Protein AF-A0A517QQX7-F1 (afdb_monomer)

Structure (mmCIF, N/CA/C/O backbone):
data_AF-A0A517QQX7-F1
#
_entry.id   AF-A0A517QQX7-F1
#
loop_
_atom_site.group_PDB
_atom_site.id
_atom_site.type_symbol
_atom_site.label_atom_id
_atom_site.label_alt_id
_atom_site.label_comp_id
_atom_site.label_asym_id
_atom_site.label_entity_id
_atom_site.label_seq_id
_atom_site.pdbx_PDB_ins_code
_atom_site.Cartn_x
_atom_site.Cartn_y
_atom_site.Cartn_z
_atom_site.occupancy
_atom_site.B_iso_or_equiv
_atom_site.auth_seq_id
_atom_site.auth_comp_id
_atom_site.auth_asym_id
_atom_site.auth_atom_id
_atom_site.pdbx_PDB_model_num
ATOM 1 N N . MET A 1 1 ? -0.705 -22.975 -5.234 1.00 50.59 1 MET A N 1
ATOM 2 C CA . MET A 1 1 ? -0.486 -21.790 -6.087 1.00 50.59 1 MET A CA 1
ATOM 3 C C . MET A 1 1 ? -0.130 -20.651 -5.163 1.00 50.59 1 MET A C 1
ATOM 5 O O . MET A 1 1 ? -0.816 -20.496 -4.163 1.00 50.59 1 MET A O 1
ATOM 9 N N . THR A 1 2 ? 0.962 -19.944 -5.431 1.00 66.44 2 THR A N 1
ATOM 10 C CA . THR A 1 2 ? 1.305 -18.720 -4.698 1.00 66.44 2 THR A CA 1
ATOM 11 C C . THR A 1 2 ? 0.240 -17.671 -5.004 1.00 66.44 2 THR A C 1
ATOM 13 O O . THR A 1 2 ? -0.126 -17.525 -6.169 1.00 66.44 2 THR A O 1
ATOM 16 N N . ASP A 1 3 ? -0.284 -16.998 -3.980 1.00 81.81 3 ASP A N 1
ATOM 17 C CA . ASP A 1 3 ? -1.261 -15.920 -4.149 1.00 81.81 3 ASP A CA 1
ATOM 18 C C . ASP A 1 3 ? -0.672 -14.811 -5.050 1.00 81.81 3 ASP A C 1
ATOM 20 O O . ASP A 1 3 ? 0.401 -14.287 -4.724 1.00 81.81 3 ASP A O 1
ATOM 24 N N . PRO A 1 4 ? -1.330 -14.453 -6.169 1.00 84.25 4 PRO A N 1
ATOM 25 C CA . PRO A 1 4 ? -0.962 -13.338 -7.043 1.00 84.25 4 PRO A CA 1
ATOM 26 C C . PRO A 1 4 ? -0.613 -12.035 -6.320 1.00 84.25 4 PRO A C 1
ATOM 28 O O . PRO A 1 4 ? 0.254 -11.294 -6.775 1.00 84.25 4 PRO A O 1
ATOM 31 N N . LEU A 1 5 ? -1.244 -11.754 -5.179 1.00 88.69 5 LEU A N 1
ATOM 32 C CA . LEU A 1 5 ? -1.024 -10.508 -4.444 1.00 88.69 5 LEU A CA 1
ATOM 33 C C . LEU A 1 5 ? 0.247 -10.517 -3.585 1.00 88.69 5 LEU A C 1
ATOM 35 O O . LEU A 1 5 ? 0.694 -9.463 -3.133 1.00 88.69 5 LEU A O 1
ATOM 39 N N . SER A 1 6 ? 0.885 -11.676 -3.408 1.00 89.19 6 SER A N 1
ATOM 40 C CA . SER A 1 6 ? 2.121 -11.803 -2.623 1.00 89.19 6 SER A CA 1
ATOM 41 C C . SER A 1 6 ? 3.269 -10.925 -3.134 1.00 89.19 6 SER A C 1
ATOM 43 O O . SER A 1 6 ? 4.092 -10.487 -2.333 1.00 89.19 6 SER A O 1
ATOM 45 N N . VAL A 1 7 ? 3.309 -10.619 -4.436 1.00 90.00 7 VAL A N 1
ATOM 46 C CA . VAL A 1 7 ? 4.294 -9.693 -5.027 1.00 90.00 7 VAL A CA 1
ATOM 47 C C . VAL A 1 7 ? 3.911 -8.221 -4.852 1.00 90.00 7 VAL A C 1
ATOM 49 O O . VAL A 1 7 ? 4.769 -7.352 -4.949 1.00 90.00 7 VAL A O 1
ATOM 52 N N . VAL A 1 8 ? 2.639 -7.931 -4.564 1.00 91.62 8 VAL A N 1
ATOM 53 C CA . VAL A 1 8 ? 2.099 -6.571 -4.419 1.00 91.62 8 VAL A CA 1
ATOM 54 C C . VAL A 1 8 ? 2.279 -6.054 -2.993 1.00 91.62 8 VAL A C 1
ATOM 56 O O . VAL A 1 8 ? 2.601 -4.883 -2.801 1.00 91.62 8 VAL A O 1
ATOM 59 N N . TRP A 1 9 ? 2.118 -6.911 -1.979 1.00 92.25 9 TRP A N 1
ATOM 60 C CA . TRP A 1 9 ? 2.214 -6.498 -0.572 1.00 92.25 9 TRP A CA 1
ATOM 61 C C . TRP A 1 9 ? 3.549 -5.838 -0.196 1.00 92.25 9 TRP A C 1
ATOM 63 O O . TRP A 1 9 ? 3.504 -4.771 0.418 1.00 92.25 9 TRP A O 1
ATOM 73 N N . PRO A 1 10 ? 4.722 -6.362 -0.607 1.00 91.19 10 PRO A N 1
ATOM 74 C CA . PRO A 1 10 ? 5.993 -5.681 -0.371 1.00 91.19 10 PRO A CA 1
ATOM 75 C C . PRO A 1 10 ? 6.086 -4.312 -1.059 1.00 91.19 10 PRO A C 1
ATOM 77 O O . PRO A 1 10 ? 6.666 -3.388 -0.496 1.00 91.19 10 PRO A O 1
ATOM 80 N N . LEU A 1 11 ? 5.504 -4.166 -2.258 1.00 92.38 11 LEU A N 1
ATOM 81 C CA . LEU A 1 11 ? 5.520 -2.904 -3.006 1.00 92.38 11 LEU A CA 1
ATOM 82 C C . LEU A 1 11 ? 4.698 -1.819 -2.303 1.00 92.38 11 LEU A C 1
ATOM 84 O O . LEU A 1 11 ? 5.076 -0.657 -2.337 1.00 92.38 11 LEU A O 1
ATOM 88 N N . LEU A 1 12 ? 3.606 -2.185 -1.625 1.00 91.44 12 LEU A N 1
ATOM 89 C CA . LEU A 1 12 ? 2.815 -1.240 -0.829 1.00 91.44 12 LEU A CA 1
ATOM 90 C C . LEU A 1 12 ? 3.572 -0.709 0.392 1.00 91.44 12 LEU A C 1
ATOM 92 O O . LEU A 1 12 ? 3.375 0.441 0.772 1.00 91.44 12 LEU A O 1
ATOM 96 N N . ASP A 1 13 ? 4.424 -1.525 1.016 1.00 90.38 13 ASP A N 1
ATOM 97 C CA . ASP A 1 13 ? 5.199 -1.117 2.196 1.00 90.38 13 ASP A CA 1
ATOM 98 C C . ASP A 1 13 ? 6.386 -0.196 1.872 1.00 90.38 13 ASP A C 1
ATOM 100 O O . ASP A 1 13 ? 6.976 0.407 2.779 1.00 90.38 13 ASP A O 1
ATOM 104 N N . LEU A 1 14 ? 6.708 -0.051 0.586 1.00 89.31 14 LEU A N 1
ATOM 105 C CA . LEU A 1 14 ? 7.713 0.857 0.055 1.00 89.31 14 LEU A CA 1
ATOM 106 C C . LEU A 1 14 ? 7.006 2.047 -0.616 1.00 89.31 14 LEU A C 1
ATOM 108 O O . LEU A 1 14 ? 6.580 1.937 -1.767 1.00 89.31 14 LEU A O 1
ATOM 112 N N . PRO A 1 15 ? 6.861 3.194 0.076 1.00 77.25 15 PRO A N 1
ATOM 113 C CA . PRO A 1 15 ? 6.327 4.395 -0.550 1.00 77.25 15 PRO A CA 1
ATOM 114 C C . PRO A 1 15 ? 7.125 4.734 -1.808 1.00 77.25 15 PRO A C 1
ATOM 116 O O . PRO A 1 15 ? 8.346 4.590 -1.826 1.00 77.25 15 PRO A O 1
ATOM 119 N N . ASP A 1 16 ? 6.421 5.165 -2.851 1.00 83.62 16 ASP A N 1
ATOM 120 C CA . ASP A 1 16 ? 7.002 5.538 -4.145 1.00 83.62 16 ASP A CA 1
ATOM 121 C C . ASP A 1 16 ? 7.724 4.394 -4.882 1.00 83.62 16 ASP A C 1
ATOM 123 O O . ASP A 1 16 ? 8.472 4.642 -5.829 1.00 83.62 16 ASP A O 1
ATOM 127 N N . ALA A 1 17 ? 7.486 3.134 -4.493 1.00 90.69 17 ALA A N 1
ATOM 128 C CA . ALA A 1 17 ? 7.992 1.992 -5.237 1.00 90.69 17 ALA A CA 1
ATOM 129 C C . ALA A 1 17 ? 7.459 1.996 -6.673 1.00 90.69 17 ALA A C 1
ATOM 131 O O . ALA A 1 17 ? 6.251 2.024 -6.925 1.00 90.69 17 ALA A O 1
ATOM 132 N N . VAL A 1 18 ? 8.397 1.918 -7.611 1.00 94.06 18 VAL A N 1
ATOM 133 C CA . VAL A 1 18 ? 8.128 1.774 -9.035 1.00 94.06 18 VAL A CA 1
ATOM 134 C C . VAL A 1 18 ? 8.548 0.373 -9.452 1.00 94.06 18 VAL A C 1
ATOM 136 O O . VAL A 1 18 ? 9.691 -0.033 -9.244 1.00 94.06 18 VAL A O 1
ATOM 139 N N . LEU A 1 19 ? 7.616 -0.367 -10.039 1.00 94.81 19 LEU A N 1
ATOM 140 C CA . LEU A 1 19 ? 7.877 -1.652 -10.668 1.00 94.81 19 LEU A CA 1
ATOM 141 C C . LEU A 1 19 ? 8.354 -1.407 -12.099 1.00 94.81 19 LEU A C 1
ATOM 143 O O . LEU A 1 19 ? 7.636 -0.794 -12.889 1.00 94.81 19 LEU A O 1
ATOM 147 N N . SER A 1 20 ? 9.543 -1.892 -12.437 1.00 93.94 20 SER A N 1
ATOM 148 C CA . SER A 1 20 ? 10.074 -1.854 -13.798 1.00 93.94 20 SER A CA 1
ATOM 149 C C . SER A 1 20 ? 9.697 -3.104 -14.597 1.00 93.94 20 SER A C 1
ATOM 151 O O . SER A 1 20 ? 9.361 -4.150 -14.036 1.00 93.94 20 SER A O 1
ATOM 153 N N . SER A 1 21 ? 9.766 -2.989 -15.924 1.00 92.19 21 SER A N 1
ATOM 154 C CA . SER A 1 21 ? 9.501 -4.093 -16.857 1.00 92.19 21 SER A CA 1
ATOM 155 C C . SER A 1 21 ? 10.401 -5.306 -16.609 1.00 92.19 21 SER A C 1
ATOM 157 O O . SER A 1 21 ? 9.910 -6.432 -16.533 1.00 92.19 21 SER A O 1
ATOM 159 N N . ASP A 1 22 ? 11.694 -5.085 -16.354 1.00 91.25 22 ASP A N 1
ATOM 160 C CA . ASP A 1 22 ? 12.650 -6.153 -16.044 1.00 91.25 22 ASP A CA 1
ATOM 161 C C . ASP A 1 22 ? 12.324 -6.871 -14.725 1.00 91.25 22 ASP A C 1
ATOM 163 O O . ASP A 1 22 ? 12.408 -8.096 -14.649 1.00 91.25 22 ASP A O 1
ATOM 167 N N . ALA A 1 23 ? 11.871 -6.145 -13.699 1.00 91.19 23 ALA A N 1
ATOM 168 C CA . ALA A 1 23 ? 11.450 -6.753 -12.440 1.00 91.19 23 ALA A CA 1
ATOM 169 C C . ALA A 1 23 ? 10.184 -7.610 -12.616 1.00 91.19 23 ALA A C 1
ATOM 171 O O . ALA A 1 23 ? 10.057 -8.672 -11.999 1.00 91.19 23 ALA A O 1
ATOM 172 N N . ALA A 1 24 ? 9.261 -7.171 -13.476 1.00 92.38 24 ALA A N 1
ATOM 173 C CA . ALA A 1 24 ? 8.041 -7.903 -13.791 1.00 92.38 24 ALA A CA 1
ATOM 174 C C . ALA A 1 24 ? 8.281 -9.136 -14.688 1.00 92.38 24 ALA A C 1
ATOM 176 O O . ALA A 1 24 ? 7.465 -10.056 -14.663 1.00 92.38 24 ALA A O 1
ATOM 177 N N . GLU A 1 25 ? 9.397 -9.214 -15.429 1.00 89.56 25 GLU A N 1
ATOM 178 C CA . GLU A 1 25 ? 9.756 -10.384 -16.257 1.00 89.56 25 GLU A CA 1
ATOM 179 C C . GLU A 1 25 ? 9.897 -11.667 -15.413 1.00 89.56 25 GLU A C 1
ATOM 181 O O . GLU A 1 25 ? 9.612 -12.770 -15.880 1.00 89.56 25 GLU A O 1
ATOM 186 N N . PHE A 1 26 ? 10.280 -11.531 -14.140 1.00 88.81 26 PHE A N 1
ATOM 187 C CA . PHE A 1 26 ? 10.428 -12.657 -13.213 1.00 88.81 26 PHE A CA 1
ATOM 188 C C . PHE A 1 26 ? 9.103 -13.153 -12.617 1.00 88.81 26 PHE A C 1
ATOM 190 O O . PHE A 1 26 ? 9.093 -14.118 -11.846 1.00 88.81 26 PHE A O 1
ATOM 197 N N . TRP A 1 27 ? 7.984 -12.498 -12.923 1.00 91.56 27 TRP A N 1
ATOM 198 C CA . TRP A 1 27 ? 6.675 -12.882 -12.408 1.00 91.56 27 TRP A CA 1
ATOM 199 C C . TRP A 1 27 ? 6.050 -14.006 -13.247 1.00 91.56 27 TRP A C 1
ATOM 201 O O . TRP A 1 27 ? 6.390 -14.188 -14.417 1.00 91.56 27 TRP A O 1
ATOM 211 N N . PRO A 1 28 ? 5.105 -14.782 -12.680 1.00 90.75 28 PRO A N 1
ATOM 212 C CA . PRO A 1 28 ? 4.325 -15.738 -13.454 1.00 90.75 28 PRO A CA 1
ATOM 213 C C . PRO A 1 28 ? 3.685 -15.098 -14.693 1.00 90.75 28 PRO A C 1
ATOM 215 O O . PRO A 1 28 ? 3.164 -13.981 -14.639 1.00 90.75 28 PRO A O 1
ATOM 218 N N . ALA A 1 29 ? 3.686 -15.831 -15.808 1.00 90.62 29 ALA A N 1
ATOM 219 C CA . ALA A 1 29 ? 3.132 -15.347 -17.068 1.00 90.62 29 ALA A CA 1
ATOM 220 C C . ALA A 1 29 ? 1.671 -14.888 -16.904 1.00 90.62 29 ALA A C 1
ATOM 222 O O . ALA A 1 29 ? 0.843 -15.609 -16.350 1.00 90.62 29 ALA A O 1
ATOM 223 N N . GLY A 1 30 ? 1.362 -13.687 -17.401 1.00 91.25 30 GLY A N 1
ATOM 224 C CA . GLY A 1 30 ? 0.026 -13.087 -17.324 1.00 91.25 30 GLY A CA 1
ATOM 225 C C . GLY A 1 30 ? -0.302 -12.379 -16.005 1.00 91.25 30 GLY A C 1
ATOM 226 O O . GLY A 1 30 ? -1.270 -11.625 -15.977 1.00 91.25 30 GLY A O 1
ATOM 227 N N . LEU A 1 31 ? 0.505 -12.531 -14.945 1.00 92.25 31 LEU A N 1
ATOM 228 C CA . LEU A 1 31 ? 0.229 -11.897 -13.649 1.00 92.25 31 LEU A CA 1
ATOM 229 C C . LEU A 1 31 ? 0.240 -10.364 -13.734 1.00 92.25 31 LEU A C 1
ATOM 231 O O . LEU A 1 31 ? -0.662 -9.712 -13.218 1.00 92.25 31 LEU A O 1
ATOM 235 N N . LEU A 1 32 ? 1.232 -9.780 -14.413 1.00 93.94 32 LEU A N 1
ATOM 236 C CA . LEU A 1 32 ? 1.303 -8.328 -14.609 1.00 93.94 32 LEU A CA 1
ATOM 237 C C . LEU A 1 32 ? 0.042 -7.801 -15.310 1.00 93.94 32 LEU A C 1
ATOM 239 O O . LEU A 1 32 ? -0.584 -6.858 -14.834 1.00 93.94 32 LEU A O 1
ATOM 243 N N . GLN A 1 33 ? -0.346 -8.450 -16.411 1.00 93.62 33 GLN A N 1
ATOM 244 C CA . GLN A 1 33 ? -1.543 -8.118 -17.183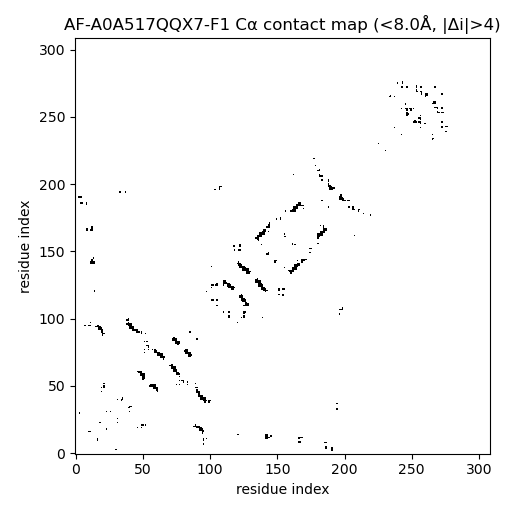 1.00 93.62 33 GLN A CA 1
ATOM 245 C C . GLN A 1 33 ? -2.796 -8.178 -16.298 1.00 93.62 33 GLN A C 1
ATOM 247 O O . GLN A 1 33 ? -3.575 -7.232 -16.275 1.00 93.62 33 GLN A O 1
ATOM 252 N N . GLN A 1 34 ? -2.942 -9.249 -15.513 1.00 92.69 34 GLN A N 1
ATOM 253 C CA . GLN A 1 34 ? -4.050 -9.433 -14.578 1.00 92.69 34 GLN A CA 1
ATOM 254 C C . GLN A 1 34 ? -4.112 -8.307 -13.533 1.00 92.69 34 GLN A C 1
ATOM 256 O O . GLN A 1 34 ? -5.170 -7.720 -13.325 1.00 92.69 34 GLN A O 1
ATOM 261 N N . LEU A 1 35 ? -2.985 -7.958 -12.905 1.00 93.31 35 LEU A N 1
ATOM 262 C CA . LEU A 1 35 ? -2.924 -6.894 -11.896 1.00 93.31 35 LEU A CA 1
ATOM 263 C C . LEU A 1 35 ? -3.204 -5.502 -12.485 1.00 93.31 35 LEU A C 1
ATOM 265 O O . LEU A 1 35 ? -3.796 -4.659 -11.808 1.00 93.31 35 LEU A O 1
ATOM 269 N N . VAL A 1 36 ? -2.810 -5.258 -13.738 1.00 94.69 36 VAL A N 1
ATOM 270 C CA . VAL A 1 36 ? -3.133 -4.020 -14.466 1.00 94.69 36 VAL A CA 1
ATOM 271 C C . VAL A 1 36 ? -4.617 -3.963 -14.832 1.00 94.69 36 VAL A C 1
ATOM 273 O O . VAL A 1 36 ? -5.258 -2.936 -14.626 1.00 94.69 36 VAL A O 1
ATOM 276 N N . GLU A 1 37 ? -5.192 -5.059 -15.329 1.00 93.06 37 GLU A N 1
ATOM 277 C CA . GLU A 1 37 ? -6.621 -5.152 -15.669 1.00 93.06 37 GLU A CA 1
ATOM 278 C C . GLU A 1 37 ? -7.520 -4.986 -14.439 1.00 93.06 37 GLU A C 1
ATOM 280 O O . GLU A 1 37 ? -8.578 -4.363 -14.519 1.00 93.06 37 GLU A O 1
ATOM 285 N N . MET A 1 38 ? -7.064 -5.475 -13.287 1.00 91.38 38 MET A N 1
ATOM 286 C CA . MET A 1 38 ? -7.703 -5.254 -11.993 1.00 91.38 38 MET A CA 1
ATOM 287 C C . MET A 1 38 ? -7.526 -3.832 -11.439 1.00 91.38 38 MET A C 1
ATOM 289 O O . MET A 1 38 ? -8.108 -3.517 -10.406 1.00 91.38 38 MET A O 1
ATOM 293 N N . GLY A 1 39 ? -6.690 -2.988 -12.051 1.00 92.62 39 GLY A N 1
ATOM 294 C CA . GLY A 1 39 ? -6.378 -1.648 -11.545 1.00 92.62 39 GLY A CA 1
ATOM 295 C C . GLY A 1 39 ? -5.521 -1.629 -10.273 1.00 92.62 39 GLY A C 1
ATOM 296 O O . GLY A 1 39 ? -5.395 -0.583 -9.643 1.00 92.62 39 GLY A O 1
ATOM 297 N N . VAL A 1 40 ? -4.931 -2.763 -9.877 1.00 93.06 40 VAL A N 1
ATOM 298 C CA . VAL A 1 40 ? -3.988 -2.850 -8.747 1.00 93.06 40 VAL A CA 1
ATOM 299 C C . VAL A 1 40 ? -2.676 -2.155 -9.107 1.00 93.06 40 VAL A C 1
ATOM 301 O O . VAL A 1 40 ? -2.109 -1.425 -8.294 1.00 93.06 40 VAL A O 1
ATOM 304 N N . LEU A 1 41 ? -2.213 -2.359 -10.341 1.00 95.00 41 LEU A N 1
ATOM 305 C CA . LEU A 1 41 ? -1.069 -1.669 -10.923 1.00 95.00 41 LEU A CA 1
ATOM 306 C C . LEU A 1 41 ? -1.545 -0.690 -11.991 1.00 95.00 41 LEU A C 1
ATOM 308 O O . LEU A 1 41 ? -2.379 -1.029 -12.828 1.00 95.00 41 LEU A O 1
ATOM 312 N N . CYS A 1 42 ? -0.973 0.509 -12.005 1.00 95.25 42 CYS A N 1
ATOM 313 C CA . CYS A 1 42 ? -1.232 1.495 -13.046 1.00 95.25 42 CYS A CA 1
ATOM 314 C C . CYS A 1 42 ? 0.078 1.918 -13.726 1.00 95.25 42 CYS A C 1
ATOM 316 O O . CYS A 1 42 ? 1.090 2.090 -13.038 1.00 95.25 42 CYS A O 1
ATOM 318 N N . PRO A 1 43 ? 0.096 2.063 -15.068 1.00 95.12 43 PRO A N 1
ATOM 319 C CA . PRO A 1 43 ? 1.265 2.575 -15.773 1.00 95.12 43 PRO A CA 1
ATOM 320 C C . PRO A 1 43 ? 1.649 3.970 -15.270 1.00 95.12 43 PRO A C 1
ATOM 322 O O . PRO A 1 43 ? 0.779 4.816 -15.054 1.00 95.12 43 PRO A O 1
ATOM 325 N N . THR A 1 44 ? 2.948 4.218 -15.125 1.00 95.31 44 THR A N 1
ATOM 326 C CA . THR A 1 44 ? 3.499 5.523 -14.738 1.00 95.31 44 THR A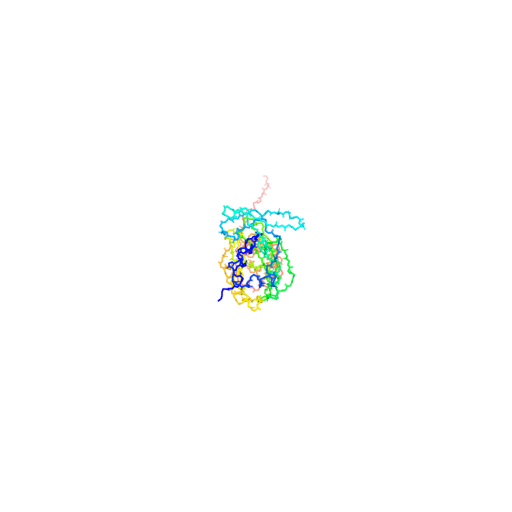 CA 1
ATOM 327 C C . THR A 1 44 ? 4.418 6.080 -15.832 1.00 95.31 44 THR A C 1
ATOM 329 O O . THR A 1 44 ? 4.427 5.597 -16.967 1.00 95.31 44 THR A O 1
ATOM 332 N N . THR A 1 45 ? 5.149 7.151 -15.528 1.00 93.50 45 THR A N 1
ATOM 333 C CA . THR A 1 45 ? 6.180 7.713 -16.406 1.00 93.50 45 THR A CA 1
ATOM 334 C C . THR A 1 45 ? 7.171 6.641 -16.848 1.00 93.50 45 THR A C 1
ATOM 336 O O . THR A 1 45 ? 7.524 5.768 -16.065 1.00 93.50 45 THR A O 1
ATOM 339 N N . GLY A 1 46 ? 7.620 6.712 -18.103 1.00 93.06 46 GLY A N 1
ATOM 340 C CA . GLY A 1 46 ? 8.600 5.761 -18.620 1.00 93.06 46 GLY A CA 1
ATOM 341 C C . GLY A 1 46 ? 9.930 5.836 -17.870 1.00 93.06 46 GLY A C 1
ATOM 342 O O . GLY A 1 46 ? 10.311 6.8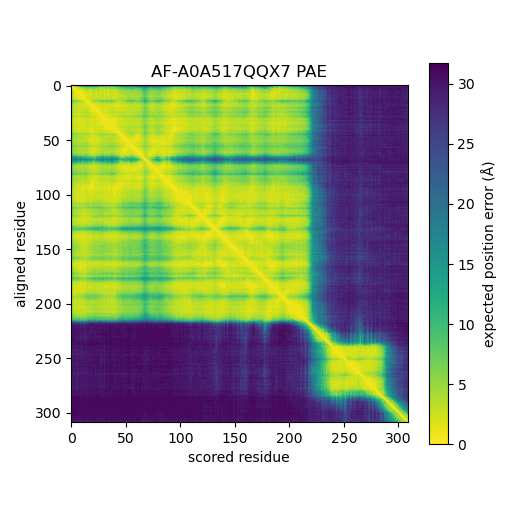99 -17.378 1.00 93.06 46 GLY A O 1
ATOM 343 N N . ALA A 1 47 ? 10.634 4.709 -17.819 1.00 94.69 47 ALA A N 1
ATOM 344 C CA . ALA A 1 47 ? 11.892 4.584 -17.101 1.00 94.69 47 ALA A CA 1
ATOM 345 C C . ALA A 1 47 ? 12.965 5.547 -17.636 1.00 94.69 47 ALA A C 1
ATOM 347 O O . ALA A 1 47 ? 13.267 5.567 -18.829 1.00 94.69 47 ALA A O 1
ATOM 348 N N . GLU A 1 48 ? 13.586 6.308 -16.735 1.00 95.44 48 GLU A N 1
ATOM 349 C CA . GLU A 1 48 ? 14.770 7.125 -17.046 1.00 95.44 48 GLU A CA 1
ATOM 350 C C . GLU A 1 48 ? 16.066 6.312 -16.970 1.00 95.44 48 GLU A C 1
ATOM 352 O O . GLU A 1 48 ? 17.075 6.686 -17.565 1.00 95.44 48 GLU A O 1
ATOM 357 N N . ARG A 1 49 ? 16.032 5.185 -16.252 1.00 95.50 49 ARG A N 1
ATOM 358 C CA . ARG A 1 49 ? 17.132 4.231 -16.108 1.00 95.50 49 ARG A CA 1
ATOM 359 C C . ARG A 1 49 ? 16.576 2.821 -16.212 1.00 95.50 49 ARG A C 1
ATOM 361 O O . ARG A 1 49 ? 15.538 2.545 -15.614 1.00 95.50 49 ARG A O 1
ATOM 368 N N . VAL A 1 50 ? 17.258 1.938 -16.933 1.00 95.75 50 VAL A N 1
ATOM 369 C CA . VAL A 1 50 ? 16.803 0.551 -17.133 1.00 95.75 50 VAL A CA 1
ATOM 370 C C . VAL A 1 50 ? 17.936 -0.441 -16.925 1.00 95.75 50 VAL A C 1
ATOM 372 O O . VAL A 1 50 ? 19.093 -0.136 -17.224 1.00 95.75 50 VAL A O 1
ATOM 375 N N . LEU A 1 51 ? 17.602 -1.638 -16.434 1.00 95.31 51 LEU A N 1
ATOM 376 C CA . LEU A 1 51 ? 18.494 -2.790 -16.518 1.00 95.31 51 LEU A CA 1
ATOM 377 C C . LEU A 1 51 ? 18.721 -3.116 -17.998 1.00 95.31 51 LEU A C 1
ATOM 379 O O . LEU A 1 51 ? 17.768 -3.203 -18.770 1.00 95.31 51 LEU A O 1
ATOM 383 N N . CYS A 1 52 ? 19.976 -3.282 -18.409 1.00 95.19 52 CYS A N 1
ATOM 384 C CA . CYS A 1 52 ? 20.283 -3.596 -19.798 1.00 95.19 52 CYS A CA 1
ATOM 385 C C . CYS A 1 52 ? 19.628 -4.922 -20.221 1.00 95.19 52 CYS A C 1
ATOM 387 O O . CYS A 1 52 ? 19.969 -5.957 -19.641 1.00 95.19 52 CYS A O 1
ATOM 389 N N . PRO A 1 53 ? 18.759 -4.934 -21.251 1.00 93.94 53 PRO A N 1
ATOM 390 C CA . PRO A 1 53 ? 18.028 -6.142 -21.634 1.00 93.94 53 PRO A CA 1
ATOM 391 C C . PRO A 1 53 ? 18.936 -7.217 -22.249 1.00 93.94 53 PRO A C 1
ATOM 393 O O . PRO A 1 53 ? 18.607 -8.399 -22.192 1.00 93.94 53 PRO A O 1
ATOM 396 N N . GLU A 1 54 ? 20.089 -6.820 -22.800 1.00 94.25 54 GLU A N 1
ATOM 397 C CA . GLU A 1 54 ? 21.039 -7.729 -23.454 1.00 94.25 54 GLU A CA 1
ATOM 398 C C . GLU A 1 54 ? 21.947 -8.443 -22.439 1.00 94.25 54 GLU A C 1
ATOM 400 O O . GLU A 1 54 ? 21.977 -9.671 -22.401 1.00 94.25 54 GLU A O 1
ATOM 405 N N . CYS A 1 55 ? 22.665 -7.700 -21.583 1.00 94.44 55 CYS A N 1
ATOM 406 C CA . CYS A 1 55 ? 23.622 -8.307 -20.642 1.00 94.44 55 CYS A CA 1
ATOM 407 C C . CYS A 1 55 ? 23.038 -8.592 -19.249 1.00 94.44 55 CYS A C 1
ATOM 409 O O . CYS A 1 55 ? 23.611 -9.383 -18.507 1.00 94.44 55 CYS A O 1
ATOM 411 N N . ARG A 1 56 ? 21.915 -7.955 -18.878 1.00 93.25 56 ARG A N 1
ATOM 412 C CA . ARG A 1 56 ? 21.176 -8.166 -17.616 1.00 93.25 56 ARG A CA 1
ATOM 413 C C . ARG A 1 56 ? 21.975 -7.960 -16.320 1.00 93.25 56 ARG A C 1
ATOM 415 O O . ARG A 1 56 ? 21.580 -8.466 -15.276 1.00 93.25 56 ARG A O 1
ATOM 422 N N . ASP A 1 57 ? 23.065 -7.192 -16.381 1.00 94.12 57 ASP A N 1
ATOM 423 C CA . ASP A 1 57 ? 24.010 -7.038 -15.258 1.00 94.12 57 ASP A CA 1
ATOM 424 C C . ASP A 1 57 ? 24.175 -5.590 -14.755 1.00 94.12 57 ASP A C 1
ATOM 426 O O . ASP A 1 57 ? 24.643 -5.357 -13.645 1.00 94.12 57 ASP A O 1
ATOM 430 N N . HIS A 1 58 ? 23.766 -4.583 -15.534 1.00 94.19 58 HIS A N 1
ATOM 431 C CA . HIS A 1 58 ? 23.917 -3.177 -15.140 1.00 94.19 58 HIS A CA 1
ATOM 432 C C . HIS A 1 58 ? 22.686 -2.339 -15.480 1.00 94.19 58 HIS A C 1
ATOM 434 O O . HIS A 1 58 ? 21.974 -2.616 -16.448 1.00 94.19 58 HIS A O 1
ATOM 440 N N . VAL A 1 59 ? 22.478 -1.289 -14.685 1.00 95.56 59 VAL A N 1
ATOM 441 C CA . VAL A 1 59 ? 21.436 -0.278 -14.882 1.00 95.56 59 VAL A CA 1
ATOM 442 C C . VAL A 1 59 ? 22.068 0.986 -15.453 1.00 95.56 59 VAL A C 1
ATOM 444 O O . VAL A 1 59 ? 23.023 1.507 -14.874 1.00 95.56 59 VAL A O 1
ATOM 447 N N . GLU A 1 60 ? 21.523 1.493 -16.554 1.00 97.25 60 GLU A N 1
ATOM 448 C CA . GLU A 1 60 ? 22.075 2.632 -17.296 1.00 97.25 60 GLU A CA 1
ATOM 449 C C . GLU A 1 60 ? 21.000 3.668 -17.637 1.00 97.25 60 GLU A C 1
ATOM 451 O O . GLU A 1 60 ? 19.814 3.340 -17.738 1.00 97.25 60 GLU A O 1
ATOM 456 N N . ASP A 1 61 ? 21.426 4.919 -17.813 1.00 97.31 61 ASP A N 1
ATOM 457 C CA . ASP A 1 61 ? 20.552 6.037 -18.155 1.00 97.31 61 ASP A CA 1
ATOM 458 C C . ASP A 1 61 ? 20.058 5.942 -19.605 1.00 97.31 61 ASP A C 1
ATOM 460 O O . ASP A 1 61 ? 20.821 5.722 -20.554 1.00 97.31 61 ASP A O 1
ATOM 464 N N . VAL A 1 62 ? 18.757 6.158 -19.787 1.00 97.06 62 VAL A N 1
ATOM 465 C CA . VAL A 1 62 ? 18.101 6.121 -21.090 1.00 97.06 62 VAL A CA 1
ATOM 466 C C . VAL A 1 62 ? 18.413 7.396 -21.872 1.00 97.06 62 VAL A C 1
ATOM 468 O O . VAL A 1 62 ? 18.079 8.512 -21.479 1.00 97.06 62 VAL A O 1
ATOM 471 N N . VAL A 1 63 ? 18.993 7.225 -23.056 1.00 96.00 63 VAL A N 1
ATOM 472 C CA . VAL A 1 63 ? 19.328 8.306 -23.982 1.00 96.00 63 VAL A CA 1
ATOM 473 C C . VAL A 1 63 ? 18.305 8.367 -25.112 1.00 96.00 63 VAL A C 1
ATOM 475 O O . VAL A 1 63 ? 18.136 7.419 -25.883 1.00 96.00 63 VAL A O 1
ATOM 478 N N . ALA A 1 64 ? 17.658 9.524 -25.257 1.00 94.12 64 ALA A N 1
ATOM 479 C CA . ALA A 1 64 ? 16.795 9.827 -26.391 1.00 94.12 64 ALA A CA 1
ATOM 480 C C . ALA A 1 64 ? 17.626 10.254 -27.614 1.00 94.12 64 ALA A C 1
ATOM 482 O O . ALA A 1 64 ? 18.392 11.217 -27.573 1.00 94.12 64 ALA A O 1
ATOM 483 N N . ILE A 1 65 ? 17.448 9.553 -28.729 1.00 90.94 65 ILE A N 1
ATOM 484 C CA . ILE A 1 65 ? 18.145 9.786 -29.993 1.00 90.94 65 ILE A CA 1
ATOM 485 C C . ILE A 1 65 ? 17.123 10.221 -31.042 1.00 90.94 65 ILE A C 1
ATOM 487 O O . ILE A 1 65 ? 16.273 9.437 -31.474 1.00 90.94 65 ILE A O 1
ATOM 491 N N . SER A 1 66 ? 17.232 11.469 -31.492 1.00 89.12 66 SER A N 1
ATOM 492 C CA . SER A 1 66 ? 16.395 12.007 -32.565 1.00 89.12 66 SER A CA 1
ATO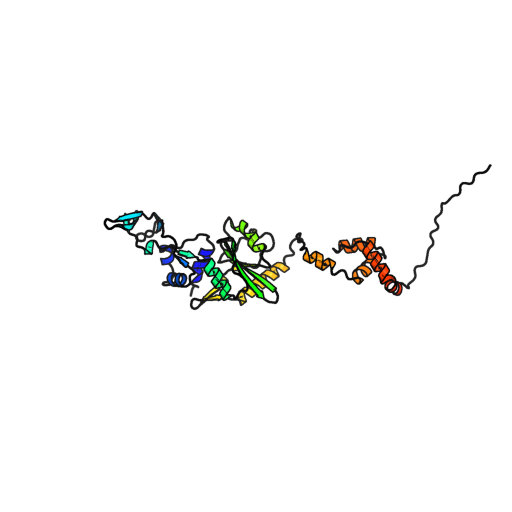M 493 C C . SER A 1 66 ? 16.773 11.385 -33.910 1.00 89.12 66 SER A C 1
ATOM 495 O O . SER A 1 66 ? 17.885 11.568 -34.406 1.00 89.12 66 SER A O 1
ATOM 497 N N . GLY A 1 67 ? 15.844 10.642 -34.513 1.00 81.81 67 GLY A N 1
ATOM 498 C CA . GLY A 1 67 ? 16.033 10.048 -35.833 1.00 81.81 67 GLY A CA 1
ATOM 499 C C . GLY A 1 67 ? 15.783 11.035 -36.988 1.00 81.81 67 GLY A C 1
ATOM 500 O O . GLY A 1 67 ? 15.028 11.996 -36.826 1.00 81.81 67 GLY A O 1
ATOM 501 N N . PRO A 1 68 ? 16.312 10.761 -38.201 1.00 78.38 68 PRO A N 1
ATOM 502 C CA . PRO A 1 68 ? 16.108 11.601 -39.392 1.00 78.38 68 PRO A CA 1
ATOM 503 C C . PRO A 1 68 ? 14.637 11.777 -39.796 1.00 78.38 68 PRO A C 1
ATOM 505 O O . PRO A 1 68 ? 14.281 12.740 -40.463 1.00 78.38 68 PRO A O 1
ATOM 508 N N . SER A 1 69 ? 13.773 10.840 -39.394 1.00 80.00 69 SER A N 1
ATOM 509 C CA . SER A 1 69 ? 12.334 10.852 -39.669 1.00 80.00 69 SER A CA 1
ATOM 510 C C . SER A 1 69 ? 11.505 11.538 -38.573 1.00 80.00 69 SER A C 1
ATOM 512 O O . SER A 1 69 ? 10.298 11.317 -38.510 1.00 80.00 69 SER A O 1
ATOM 514 N N . GLY A 1 70 ? 12.142 12.246 -37.633 1.00 80.44 70 GLY A N 1
ATOM 515 C CA . GLY A 1 70 ? 11.479 12.825 -36.458 1.00 80.44 70 GLY A CA 1
ATOM 516 C C . GLY A 1 70 ? 11.009 11.802 -35.416 1.00 80.44 70 GLY A C 1
ATOM 517 O O . GLY A 1 70 ? 10.349 12.173 -34.452 1.00 80.44 70 GLY A O 1
ATOM 518 N N . ARG A 1 71 ? 11.336 10.511 -35.585 1.00 84.44 71 ARG A N 1
ATOM 519 C CA . ARG A 1 71 ? 11.049 9.472 -34.586 1.00 84.44 71 ARG A CA 1
ATOM 520 C C . ARG A 1 71 ? 12.174 9.428 -33.559 1.00 84.44 71 ARG A C 1
ATOM 522 O O . ARG A 1 71 ? 13.324 9.186 -33.932 1.00 84.44 71 ARG A O 1
ATOM 529 N N . THR A 1 72 ? 11.831 9.625 -32.292 1.00 88.75 72 THR A N 1
ATOM 530 C CA . THR A 1 72 ? 12.744 9.418 -31.164 1.00 88.75 72 THR A CA 1
ATOM 531 C C . THR A 1 72 ? 12.947 7.925 -30.948 1.00 88.75 72 THR A C 1
ATOM 533 O O . THR A 1 72 ? 11.984 7.159 -30.925 1.00 88.75 72 THR A O 1
ATOM 536 N N . ARG A 1 73 ? 14.204 7.507 -30.824 1.00 92.00 73 ARG A N 1
ATOM 537 C CA . ARG A 1 73 ? 14.585 6.166 -30.373 1.00 92.00 73 ARG A CA 1
ATOM 538 C C . ARG A 1 73 ? 15.216 6.283 -28.998 1.00 92.00 73 ARG A C 1
ATOM 540 O O . ARG A 1 73 ? 15.881 7.278 -28.731 1.00 92.00 73 ARG A O 1
ATOM 547 N N . TYR A 1 74 ? 15.045 5.268 -28.174 1.00 95.56 74 TYR A N 1
ATOM 548 C CA . TYR A 1 74 ? 15.653 5.206 -26.853 1.00 95.56 74 TYR A CA 1
ATOM 549 C C . TYR A 1 74 ? 16.762 4.159 -26.862 1.00 95.56 74 TYR A C 1
ATOM 551 O O . TYR A 1 74 ? 16.661 3.151 -27.566 1.00 95.56 74 TYR A O 1
ATOM 559 N N . ALA A 1 75 ? 17.856 4.430 -26.161 1.00 96.62 75 ALA A N 1
ATOM 560 C CA . ALA A 1 75 ? 18.999 3.532 -26.083 1.00 96.62 75 ALA A CA 1
ATOM 561 C C . ALA A 1 75 ? 19.768 3.729 -24.776 1.00 96.62 75 ALA A C 1
ATOM 563 O O . ALA A 1 75 ? 19.667 4.785 -24.161 1.00 96.62 75 ALA A O 1
ATOM 564 N N . ILE A 1 76 ? 20.588 2.751 -24.410 1.00 97.62 76 ILE A N 1
ATOM 565 C CA . ILE A 1 76 ? 21.537 2.822 -23.290 1.00 97.62 76 ILE A CA 1
ATOM 566 C C . ILE A 1 76 ? 22.959 2.506 -23.761 1.00 97.62 76 ILE A C 1
ATOM 568 O O . ILE A 1 76 ? 23.154 1.912 -24.831 1.00 97.62 76 ILE A O 1
ATOM 572 N N . ASN A 1 77 ? 23.948 2.891 -22.951 1.00 96.88 77 ASN A N 1
ATOM 573 C CA . ASN A 1 77 ? 25.362 2.610 -23.192 1.00 96.88 77 ASN A CA 1
ATOM 574 C C . ASN A 1 77 ? 25.819 1.382 -22.386 1.00 96.88 77 ASN A C 1
ATOM 576 O O . ASN A 1 77 ? 26.321 1.506 -21.277 1.00 96.88 77 ASN A O 1
ATOM 580 N N . CYS A 1 78 ? 25.676 0.190 -22.957 1.00 96.81 78 CYS A N 1
ATOM 581 C CA . CYS A 1 78 ? 26.127 -1.046 -22.331 1.00 96.81 78 CYS A CA 1
ATOM 582 C C . CYS A 1 78 ? 27.659 -1.214 -22.431 1.00 96.81 78 CYS A C 1
ATOM 584 O O . CYS A 1 78 ? 28.201 -1.118 -23.534 1.00 96.81 78 CYS A O 1
ATOM 586 N N . PRO A 1 79 ? 28.371 -1.562 -21.342 1.00 96.12 79 PRO A N 1
ATOM 587 C CA . PRO A 1 79 ? 29.811 -1.839 -21.390 1.00 96.12 79 PRO A CA 1
ATOM 588 C C . PRO A 1 79 ? 30.203 -2.998 -22.321 1.00 96.12 79 PRO A C 1
ATOM 590 O O . PRO A 1 79 ? 31.288 -2.983 -22.896 1.00 96.12 79 PRO A O 1
ATOM 593 N N . GLU A 1 80 ? 29.321 -3.987 -22.487 1.00 96.75 80 GLU A N 1
ATOM 594 C CA . GLU A 1 80 ? 29.578 -5.202 -23.273 1.00 96.75 80 GLU A CA 1
ATOM 595 C C . GLU A 1 80 ? 29.065 -5.094 -24.715 1.00 96.75 80 GLU A C 1
ATOM 597 O O . GLU A 1 80 ? 29.756 -5.465 -25.663 1.00 96.75 80 GLU A O 1
ATOM 602 N N . HIS A 1 81 ? 27.864 -4.537 -24.893 1.00 94.69 81 HIS A N 1
ATOM 603 C CA . HIS A 1 81 ? 27.166 -4.453 -26.183 1.00 94.69 81 HIS A CA 1
ATOM 604 C C . HIS A 1 81 ? 27.195 -3.047 -26.806 1.00 94.69 81 HIS A C 1
ATOM 606 O O . HIS A 1 81 ? 26.603 -2.814 -27.861 1.00 94.69 81 HIS A O 1
ATOM 612 N N . LEU A 1 82 ? 27.909 -2.104 -26.183 1.00 92.81 82 LEU A N 1
ATOM 613 C CA . LEU A 1 82 ? 28.028 -0.699 -26.574 1.00 92.81 82 LEU A CA 1
ATOM 614 C C . LEU A 1 82 ? 26.686 0.034 -26.583 1.00 92.81 82 LEU A C 1
ATOM 616 O O . LEU A 1 82 ? 26.322 0.647 -25.592 1.00 92.81 82 LEU A O 1
ATOM 620 N N . ARG A 1 83 ? 25.942 0.009 -27.691 1.00 95.00 83 ARG A N 1
ATOM 621 C CA . ARG A 1 83 ? 24.660 0.713 -27.804 1.00 95.00 83 ARG A CA 1
ATOM 622 C C . ARG A 1 83 ? 23.535 -0.290 -27.949 1.00 95.00 83 ARG A C 1
ATOM 624 O O . ARG A 1 83 ? 23.389 -0.901 -29.005 1.00 95.00 83 ARG A O 1
ATOM 631 N N . VAL A 1 84 ? 22.699 -0.366 -26.924 1.00 96.56 84 VAL A N 1
ATOM 632 C CA . VAL A 1 84 ? 21.505 -1.212 -26.916 1.00 96.56 84 VAL A CA 1
ATOM 633 C C . VAL A 1 84 ? 20.289 -0.326 -27.142 1.00 96.56 84 VAL A C 1
ATOM 635 O O . VAL A 1 84 ? 20.113 0.667 -26.440 1.00 96.56 84 VAL A O 1
ATOM 638 N N . VAL A 1 85 ? 19.487 -0.637 -28.162 1.00 95.38 85 VAL A N 1
ATOM 639 C CA . VAL A 1 85 ? 18.246 0.092 -28.468 1.00 95.38 85 VAL A CA 1
ATOM 640 C C . VAL A 1 85 ? 17.121 -0.498 -27.633 1.00 95.38 85 VAL A C 1
ATOM 642 O O . VAL A 1 85 ? 16.940 -1.709 -27.635 1.00 95.38 85 VAL A O 1
ATOM 645 N N . LEU A 1 86 ? 16.358 0.365 -26.971 1.00 95.69 86 LEU A N 1
ATOM 646 C CA . LEU A 1 86 ? 15.231 -0.027 -26.137 1.00 95.69 86 LEU A CA 1
ATOM 647 C C . LEU A 1 86 ? 13.924 0.010 -26.932 1.00 95.69 86 LEU A C 1
ATOM 649 O O . LEU A 1 86 ? 13.686 0.916 -27.743 1.00 95.69 86 LEU A O 1
ATOM 653 N N . SER A 1 87 ? 13.074 -0.976 -26.678 1.00 93.25 87 SER A N 1
ATOM 654 C CA . SER A 1 87 ? 11.675 -0.999 -27.084 1.00 93.25 87 SER A CA 1
ATOM 655 C C . SER A 1 87 ? 10.821 -0.107 -26.173 1.00 93.25 87 SER A C 1
ATOM 657 O O . SER A 1 87 ? 11.282 0.412 -25.157 1.00 93.25 87 SER A O 1
ATOM 659 N N . SER A 1 88 ? 9.551 0.094 -26.538 1.00 90.81 88 SER A N 1
ATOM 660 C CA . SER A 1 88 ? 8.588 0.750 -25.645 1.00 90.81 88 SER A CA 1
ATOM 661 C C . SER A 1 88 ? 8.373 -0.029 -24.356 1.00 90.81 88 SER A C 1
ATOM 663 O O . SER A 1 88 ? 8.122 0.583 -23.324 1.00 90.81 88 SER A O 1
ATOM 665 N N . ASP A 1 89 ? 8.460 -1.354 -24.429 1.00 91.81 89 ASP A N 1
ATOM 666 C CA . ASP A 1 89 ? 8.093 -2.257 -23.343 1.00 91.81 89 ASP A CA 1
ATOM 667 C C . ASP A 1 89 ? 9.203 -2.301 -22.287 1.00 91.81 89 ASP A C 1
ATOM 669 O O . ASP A 1 89 ? 8.909 -2.367 -21.097 1.00 91.81 89 ASP A O 1
ATOM 673 N N . ASP A 1 90 ? 10.462 -2.121 -22.700 1.00 93.75 90 ASP A N 1
ATOM 674 C CA . ASP A 1 90 ? 11.613 -1.973 -21.793 1.00 93.75 90 ASP A CA 1
ATOM 675 C C . ASP A 1 90 ? 11.513 -0.712 -20.919 1.00 93.75 90 ASP A C 1
ATOM 677 O O . ASP A 1 90 ? 12.075 -0.650 -19.828 1.00 93.75 90 ASP A O 1
ATOM 681 N N . LEU A 1 91 ? 10.800 0.312 -21.401 1.00 95.50 91 LEU A N 1
ATOM 682 C CA . LEU A 1 91 ? 10.621 1.584 -20.700 1.00 95.50 91 LEU A CA 1
ATOM 683 C C . LEU A 1 91 ? 9.374 1.610 -19.818 1.00 95.50 91 LEU A C 1
ATOM 685 O O . LEU A 1 91 ? 9.155 2.606 -19.125 1.00 95.50 91 LEU A O 1
ATOM 689 N N . GLN A 1 92 ? 8.530 0.579 -19.863 1.00 95.88 92 GLN A N 1
ATOM 690 C CA . GLN A 1 92 ? 7.303 0.571 -19.078 1.00 95.88 92 GLN A CA 1
ATOM 691 C C . GLN A 1 92 ? 7.605 0.439 -17.588 1.00 95.88 92 GLN A C 1
ATOM 693 O O . GLN A 1 92 ? 8.478 -0.314 -17.150 1.00 95.88 92 GLN A O 1
ATOM 698 N N . GLN A 1 93 ? 6.849 1.209 -16.816 1.00 96.62 93 GLN A N 1
ATOM 699 C CA . GLN A 1 93 ? 6.891 1.210 -15.369 1.00 96.62 93 GLN A CA 1
ATOM 700 C C . GLN A 1 93 ? 5.471 1.260 -14.823 1.00 96.62 93 GLN A C 1
ATOM 702 O O . GLN A 1 93 ? 4.575 1.847 -15.439 1.00 96.62 93 GLN A O 1
ATOM 707 N N . TRP A 1 94 ? 5.285 0.694 -13.636 1.00 97.12 94 TRP A N 1
ATOM 708 C CA . TRP A 1 94 ? 4.011 0.688 -12.932 1.00 97.12 94 TRP A CA 1
ATOM 709 C C . TRP A 1 94 ? 4.187 1.115 -11.484 1.00 97.12 94 TRP A C 1
ATOM 711 O O . TRP A 1 94 ? 5.219 0.867 -10.865 1.00 97.12 94 TRP A O 1
ATOM 721 N N . ILE A 1 95 ? 3.142 1.719 -10.935 1.00 95.75 95 ILE A N 1
ATOM 722 C CA . ILE A 1 95 ? 3.004 1.958 -9.499 1.00 95.75 95 ILE A CA 1
ATOM 723 C C . ILE A 1 95 ? 1.758 1.244 -8.992 1.00 95.75 95 ILE A C 1
ATOM 725 O O . ILE A 1 95 ? 0.809 1.000 -9.745 1.00 95.75 95 ILE A O 1
ATOM 729 N N . VAL A 1 96 ? 1.751 0.927 -7.703 1.00 94.44 96 VAL A N 1
ATOM 730 C CA . VAL A 1 96 ? 0.565 0.376 -7.052 1.00 94.44 96 VAL A CA 1
ATOM 731 C C . VAL A 1 96 ? -0.462 1.489 -6.837 1.00 94.44 96 VAL A C 1
ATOM 733 O O . VAL A 1 96 ? -0.169 2.489 -6.178 1.00 94.44 96 VAL A O 1
ATOM 736 N N . ASP A 1 97 ? -1.687 1.314 -7.340 1.00 93.69 97 ASP A N 1
ATOM 737 C CA . ASP A 1 97 ? -2.786 2.233 -7.032 1.00 93.69 97 ASP A CA 1
ATOM 738 C C . ASP A 1 97 ? -3.392 1.885 -5.667 1.00 93.69 97 ASP A C 1
ATOM 740 O O . ASP A 1 97 ? -4.379 1.157 -5.528 1.00 93.69 97 ASP A O 1
ATOM 744 N N . VAL A 1 98 ? -2.787 2.440 -4.618 1.00 93.31 98 VAL A N 1
ATOM 745 C CA . VAL A 1 98 ? -3.221 2.204 -3.236 1.00 93.31 98 VAL A CA 1
ATOM 746 C C . VAL A 1 98 ? -4.644 2.717 -2.987 1.00 93.31 98 VAL A C 1
ATOM 748 O O . VAL A 1 98 ? -5.371 2.145 -2.175 1.00 93.31 98 VAL A O 1
ATOM 751 N N . ASN A 1 99 ? -5.081 3.769 -3.694 1.00 93.75 99 ASN A N 1
ATOM 752 C CA . ASN A 1 99 ? -6.451 4.271 -3.561 1.00 93.75 99 ASN A CA 1
ATOM 753 C C . ASN A 1 99 ? -7.448 3.264 -4.134 1.00 93.75 99 ASN A C 1
ATOM 755 O O . ASN A 1 99 ? -8.501 3.041 -3.530 1.00 93.75 99 ASN A O 1
ATOM 759 N N . HIS A 1 100 ? -7.114 2.657 -5.274 1.00 93.31 100 HIS A N 1
ATOM 760 C CA . HIS A 1 100 ? -7.933 1.619 -5.877 1.00 93.31 100 HIS A CA 1
ATOM 761 C C . HIS A 1 100 ? -7.994 0.375 -4.988 1.00 93.31 100 HIS A C 1
ATOM 763 O O . HIS A 1 100 ? -9.088 -0.080 -4.663 1.00 93.31 100 HIS A O 1
ATOM 769 N N . ILE A 1 101 ? -6.855 -0.097 -4.471 1.00 92.56 101 ILE A N 1
ATOM 770 C CA . ILE A 1 101 ? -6.810 -1.215 -3.512 1.00 92.56 101 ILE A CA 1
ATOM 771 C C . ILE A 1 101 ? -7.664 -0.919 -2.275 1.00 92.56 101 ILE A C 1
ATOM 773 O O . ILE A 1 101 ? -8.480 -1.746 -1.869 1.00 92.56 101 ILE A O 1
ATOM 777 N N . ALA A 1 102 ? -7.540 0.278 -1.695 1.00 94.88 102 ALA A N 1
ATOM 778 C CA . ALA A 1 102 ? -8.356 0.691 -0.558 1.00 94.88 102 ALA A CA 1
ATOM 779 C C . ALA A 1 102 ? -9.861 0.653 -0.884 1.00 94.88 102 ALA A C 1
ATOM 781 O O . ALA A 1 102 ? -10.666 0.243 -0.045 1.00 94.88 102 ALA A O 1
ATOM 782 N N . ALA A 1 103 ? -10.248 1.051 -2.099 1.00 94.38 103 ALA A N 1
ATOM 783 C CA . ALA A 1 103 ? -11.629 0.984 -2.562 1.00 94.38 103 ALA A CA 1
ATOM 784 C C . ALA A 1 103 ? -12.118 -0.459 -2.752 1.00 94.38 103 ALA A C 1
ATOM 786 O O . ALA A 1 103 ? -13.221 -0.771 -2.295 1.00 94.38 103 ALA A O 1
ATOM 787 N N . ILE A 1 104 ? -11.308 -1.340 -3.352 1.00 92.88 104 ILE A N 1
ATOM 788 C CA . ILE A 1 104 ? -11.661 -2.755 -3.524 1.00 92.88 104 ILE A CA 1
ATOM 789 C C . ILE A 1 104 ? -11.833 -3.417 -2.153 1.00 92.88 104 ILE A C 1
ATOM 791 O O . ILE A 1 104 ? -12.877 -4.015 -1.901 1.00 92.88 104 ILE A O 1
ATOM 795 N N . ILE A 1 105 ? -10.880 -3.240 -1.229 1.00 92.88 105 ILE A N 1
ATOM 796 C CA . ILE A 1 105 ? -10.963 -3.798 0.131 1.00 92.88 105 ILE A CA 1
ATOM 797 C C . ILE A 1 105 ? -12.218 -3.285 0.848 1.00 92.88 105 ILE A C 1
ATOM 799 O O . ILE A 1 105 ? -12.965 -4.067 1.435 1.00 92.88 105 ILE A O 1
ATOM 803 N N . ALA A 1 106 ? -12.489 -1.976 0.793 1.00 94.56 106 ALA A N 1
ATOM 804 C CA . ALA A 1 106 ? -13.672 -1.401 1.431 1.00 94.56 106 ALA A CA 1
ATOM 805 C C . ALA A 1 106 ? -14.983 -1.972 0.861 1.00 94.56 106 ALA A C 1
ATOM 807 O O . ALA A 1 106 ? -15.926 -2.209 1.622 1.00 94.56 106 ALA A O 1
ATOM 808 N N . SER A 1 107 ? -15.027 -2.202 -0.454 1.00 91.88 107 SER A N 1
ATOM 809 C CA . SER A 1 107 ? -16.166 -2.801 -1.150 1.00 91.88 107 SER A CA 1
ATOM 810 C C . SER A 1 107 ? -16.351 -4.275 -0.784 1.00 91.88 107 SER A C 1
ATOM 812 O O . SER A 1 107 ? -17.454 -4.675 -0.413 1.00 91.88 107 SER A O 1
ATOM 814 N N . ALA A 1 108 ? -15.277 -5.065 -0.806 1.00 88.75 108 ALA A N 1
ATOM 815 C CA . ALA A 1 108 ? -15.300 -6.490 -0.482 1.00 88.75 108 ALA A CA 1
ATOM 816 C C . ALA A 1 108 ? -15.720 -6.748 0.979 1.00 88.75 108 ALA A C 1
ATOM 818 O O . ALA A 1 108 ? -16.531 -7.632 1.248 1.00 88.75 108 ALA A O 1
ATOM 819 N N . PHE A 1 109 ? -15.295 -5.897 1.921 1.00 86.69 109 PHE A N 1
ATOM 820 C CA . PHE A 1 109 ? -15.774 -5.926 3.313 1.00 86.69 109 PHE A CA 1
ATOM 821 C C . PHE A 1 109 ? -17.188 -5.367 3.522 1.00 86.69 109 PHE A C 1
ATOM 823 O O . PHE A 1 109 ? -17.704 -5.420 4.643 1.00 86.69 109 PHE A O 1
ATOM 830 N N . GLN A 1 110 ? -17.796 -4.769 2.492 1.00 89.12 110 GLN A N 1
ATOM 831 C CA . GLN A 1 110 ? -19.081 -4.069 2.579 1.00 89.12 110 GLN A CA 1
ATOM 832 C C . GLN A 1 110 ? -19.097 -3.021 3.706 1.00 89.12 110 GLN A C 1
ATOM 834 O O . GLN A 1 110 ? -20.052 -2.899 4.483 1.00 89.12 110 GLN A O 1
ATOM 839 N N . LEU A 1 111 ? -18.001 -2.266 3.835 1.00 93.19 111 LEU A N 1
ATOM 840 C CA . LEU A 1 111 ? -17.863 -1.274 4.894 1.00 93.19 111 LEU A CA 1
ATOM 841 C C . LEU A 1 111 ? -18.856 -0.128 4.715 1.00 93.19 111 LEU A C 1
ATOM 843 O O . LEU A 1 111 ? -19.166 0.320 3.614 1.00 93.19 111 LEU A O 1
ATOM 847 N N . THR A 1 112 ? -19.318 0.410 5.842 1.00 93.75 112 THR A N 1
ATOM 848 C CA . THR A 1 112 ? -20.220 1.566 5.842 1.00 93.75 112 THR A CA 1
ATOM 849 C C . THR A 1 112 ? -19.452 2.879 5.971 1.00 93.75 112 THR A C 1
ATOM 851 O O . THR A 1 112 ? -18.422 2.959 6.634 1.00 93.75 112 THR A O 1
ATOM 854 N N . GLY A 1 113 ? -19.985 3.962 5.410 1.00 92.06 113 GLY A N 1
ATOM 855 C CA . GLY A 1 113 ? -19.370 5.289 5.497 1.00 92.06 113 GLY A CA 1
ATOM 856 C C . GLY A 1 113 ? -18.424 5.604 4.338 1.00 92.06 113 GLY A C 1
ATOM 857 O O . GLY A 1 113 ? -18.371 4.893 3.344 1.00 92.06 113 GLY A O 1
ATOM 858 N N . LYS A 1 114 ? -17.731 6.745 4.438 1.00 92.50 114 LYS A N 1
ATOM 859 C CA . LYS A 1 114 ? -16.935 7.297 3.336 1.00 92.50 114 LYS A CA 1
ATOM 860 C C . LYS A 1 114 ? -15.466 6.880 3.438 1.00 92.50 114 LYS A C 1
ATOM 862 O O . LYS A 1 114 ? -14.810 7.276 4.416 1.00 92.50 114 LYS A O 1
ATOM 867 N N . LEU A 1 115 ? -14.981 6.206 2.389 1.00 96.06 115 LEU A N 1
ATOM 868 C CA . LEU A 1 115 ? -13.559 6.024 2.089 1.00 96.06 115 LEU A CA 1
ATOM 869 C C . LEU A 1 115 ? -12.876 7.396 2.008 1.00 96.06 115 LEU A C 1
ATOM 871 O O . LEU A 1 115 ? -13.321 8.277 1.268 1.00 96.06 115 LEU A O 1
ATOM 875 N N . ALA A 1 116 ? -11.835 7.609 2.808 1.00 95.31 116 ALA A N 1
ATOM 876 C CA . ALA A 1 116 ? -11.144 8.893 2.872 1.00 95.31 116 ALA A CA 1
ATOM 877 C C . ALA A 1 116 ? -9.653 8.716 3.162 1.00 95.31 116 ALA A C 1
ATOM 879 O O . ALA A 1 116 ? -9.297 8.035 4.119 1.00 95.31 116 ALA A O 1
ATOM 880 N N . GLY A 1 117 ? -8.796 9.395 2.398 1.00 95.31 117 GLY A N 1
ATOM 881 C CA . GLY A 1 117 ? -7.392 9.568 2.768 1.00 95.31 117 GLY A CA 1
ATOM 882 C C . GLY A 1 117 ? -7.285 10.415 4.037 1.00 95.31 117 GLY A C 1
ATOM 883 O O . GLY A 1 117 ? -7.799 11.532 4.083 1.00 95.31 117 GLY A O 1
ATOM 884 N N . LEU A 1 118 ? -6.658 9.868 5.076 1.00 94.31 118 LEU A N 1
ATOM 885 C CA . LEU A 1 118 ? -6.329 10.583 6.313 1.00 94.31 118 LEU A CA 1
ATOM 886 C C . LEU A 1 118 ? -4.931 11.205 6.237 1.00 94.31 118 LEU A C 1
ATOM 888 O O . LEU A 1 118 ? -4.704 12.272 6.803 1.00 94.31 118 LEU A O 1
ATOM 892 N N . ALA A 1 119 ? -4.020 10.543 5.523 1.00 92.56 119 ALA A N 1
ATOM 893 C CA . ALA A 1 119 ? -2.701 11.040 5.167 1.00 92.56 119 ALA A CA 1
ATOM 894 C C . ALA A 1 119 ? -2.403 10.618 3.716 1.00 92.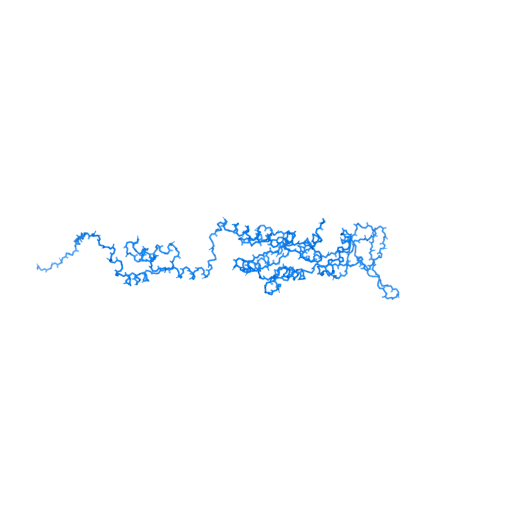56 119 ALA A C 1
ATOM 896 O O . ALA A 1 119 ? -2.485 9.419 3.429 1.00 92.56 119 ALA A O 1
ATOM 897 N N . PRO A 1 120 ? -2.109 11.560 2.797 1.00 86.31 120 PRO A N 1
ATOM 898 C CA . PRO A 1 120 ? -1.848 11.243 1.394 1.00 86.31 120 PRO A CA 1
ATOM 899 C C . PRO A 1 120 ? -0.784 10.154 1.243 1.00 86.31 120 PRO A C 1
ATOM 901 O O . PRO A 1 120 ? 0.258 10.229 1.885 1.00 86.31 120 PRO A O 1
ATOM 904 N N . GLY A 1 121 ? -1.074 9.131 0.436 1.00 88.50 121 GLY A N 1
ATOM 905 C CA . GLY A 1 121 ? -0.139 8.038 0.145 1.00 88.50 121 GLY A CA 1
ATOM 906 C C . GLY A 1 121 ? 0.205 7.125 1.328 1.00 88.50 121 GLY A C 1
ATOM 907 O O . GLY A 1 121 ? 1.006 6.216 1.153 1.00 88.50 121 GLY A O 1
ATOM 908 N N . ARG A 1 122 ? -0.378 7.336 2.519 1.00 92.94 122 ARG A N 1
ATOM 909 C CA . ARG A 1 122 ? 0.029 6.622 3.742 1.00 92.94 122 ARG A CA 1
ATOM 910 C C . ARG A 1 122 ? -1.106 6.003 4.528 1.00 92.94 122 ARG A C 1
ATOM 912 O O . ARG A 1 122 ? -0.982 4.861 4.958 1.00 92.94 122 ARG A O 1
ATOM 919 N N . ILE A 1 123 ? -2.190 6.742 4.758 1.00 95.81 123 ILE A N 1
ATOM 920 C CA . ILE A 1 123 ? -3.294 6.266 5.597 1.00 95.81 123 ILE A CA 1
ATOM 921 C C . ILE A 1 123 ? -4.629 6.575 4.946 1.00 95.81 123 ILE A C 1
ATOM 923 O O . ILE A 1 123 ? -4.937 7.727 4.631 1.00 95.81 123 ILE A O 1
ATOM 927 N N . TRP A 1 124 ? -5.480 5.557 4.891 1.00 97.25 124 TRP A N 1
ATOM 928 C CA . TRP A 1 124 ? -6.859 5.646 4.445 1.00 97.25 124 TRP A CA 1
ATOM 929 C C . TRP A 1 124 ? -7.792 5.122 5.526 1.00 97.25 124 TRP A C 1
ATOM 931 O O . TRP A 1 124 ? -7.563 4.078 6.126 1.00 97.25 124 TRP A O 1
ATOM 941 N N . ARG A 1 125 ? -8.903 5.821 5.744 1.00 97.38 125 ARG A N 1
ATOM 942 C CA . ARG A 1 125 ? -10.070 5.249 6.405 1.00 97.38 125 ARG A CA 1
ATOM 943 C C . ARG A 1 125 ? -10.904 4.543 5.354 1.00 97.38 125 ARG A C 1
ATOM 945 O O . ARG A 1 125 ? -11.526 5.224 4.543 1.00 97.38 125 ARG A O 1
ATOM 952 N N . LEU A 1 126 ? -10.957 3.218 5.419 1.00 97.25 126 LEU A N 1
ATOM 953 C CA . LEU A 1 126 ? -11.729 2.376 4.504 1.00 97.25 126 LEU A CA 1
ATOM 954 C C . LEU A 1 126 ? -13.232 2.510 4.754 1.00 97.25 126 LEU A C 1
ATOM 956 O O . LEU A 1 126 ? -14.033 2.585 3.829 1.00 97.25 126 LEU A O 1
ATOM 960 N N . GLY A 1 127 ? -13.611 2.614 6.025 1.00 96.38 127 GLY A N 1
ATOM 961 C CA . GLY A 1 127 ? -14.995 2.781 6.433 1.00 96.38 127 GLY A CA 1
ATOM 962 C C . GLY A 1 127 ? -15.199 2.360 7.877 1.00 96.38 127 GLY A C 1
ATOM 963 O O . GLY A 1 127 ? -14.282 2.389 8.696 1.00 96.38 127 GLY A O 1
ATOM 964 N N . ARG A 1 128 ? -16.432 1.986 8.192 1.00 96.31 128 ARG A N 1
ATOM 965 C CA . ARG A 1 128 ? -16.862 1.526 9.503 1.00 96.31 128 ARG A CA 1
ATOM 966 C C . ARG A 1 128 ? -17.419 0.133 9.398 1.00 96.31 128 ARG A C 1
ATOM 968 O O . ARG A 1 128 ? -18.309 -0.131 8.584 1.00 96.31 128 ARG A O 1
ATOM 975 N N . TRP A 1 129 ? -16.965 -0.700 10.313 1.00 94.56 129 TRP A N 1
ATOM 976 C CA . TRP A 1 129 ? -17.469 -2.043 10.474 1.00 94.56 129 TRP A CA 1
ATOM 977 C C . TRP A 1 129 ? -18.224 -2.158 11.791 1.00 94.56 129 TRP A C 1
ATOM 979 O O . TRP A 1 129 ? -17.773 -1.674 12.836 1.00 94.56 129 TRP A O 1
ATOM 989 N N . LYS A 1 130 ? -19.422 -2.745 11.733 1.00 91.19 130 LYS A N 1
ATOM 990 C CA . LYS A 1 130 ? -20.264 -2.967 12.906 1.00 91.19 130 LYS A CA 1
ATOM 991 C C . LYS A 1 130 ? -20.294 -4.455 13.211 1.00 91.19 130 LYS A C 1
ATOM 993 O O . LYS A 1 130 ? -20.913 -5.219 12.481 1.00 91.19 130 LYS A O 1
ATOM 998 N N . TYR A 1 131 ? -19.683 -4.834 14.323 1.00 84.81 131 TYR A N 1
ATOM 999 C CA . TYR A 1 131 ? -19.596 -6.219 14.765 1.00 84.81 131 TYR A CA 1
ATOM 1000 C C . TYR A 1 131 ? -19.874 -6.306 16.267 1.00 84.81 131 TYR A C 1
ATOM 1002 O O . TYR A 1 131 ? -19.408 -5.467 17.039 1.00 84.81 131 TYR A O 1
ATOM 1010 N N . GLN A 1 132 ? -20.707 -7.270 16.676 1.00 84.56 132 GLN A N 1
ATOM 1011 C CA . GLN A 1 132 ? -21.133 -7.480 18.073 1.00 84.56 132 GLN A CA 1
ATOM 1012 C C . GLN A 1 132 ? -21.596 -6.195 18.794 1.00 84.56 132 GLN A C 1
ATOM 1014 O O . GLN A 1 132 ? -21.234 -5.911 19.934 1.00 84.56 132 GLN A O 1
ATOM 1019 N N . GLY A 1 133 ? -22.378 -5.359 18.101 1.00 85.62 133 GLY A N 1
ATOM 1020 C CA . GLY A 1 133 ? -22.897 -4.101 18.654 1.00 85.62 133 GLY A CA 1
ATOM 1021 C C . GLY A 1 133 ? -21.861 -2.978 18.796 1.00 85.62 133 GLY A C 1
ATOM 1022 O O . GLY A 1 133 ? -22.227 -1.859 19.156 1.00 85.62 133 GLY A O 1
ATOM 1023 N N . GLN A 1 134 ? -20.597 -3.230 18.461 1.00 88.88 134 GLN A N 1
ATOM 1024 C CA . GLN A 1 134 ? -19.535 -2.233 18.447 1.00 88.88 134 GLN A CA 1
ATOM 1025 C C . GLN A 1 134 ? -19.298 -1.726 17.027 1.00 88.88 134 GLN A C 1
ATOM 1027 O O . GLN A 1 134 ? -19.446 -2.458 16.054 1.00 88.88 134 GLN A O 1
ATOM 1032 N N . THR A 1 135 ? -18.927 -0.454 16.905 1.00 92.94 135 THR A N 1
ATOM 1033 C CA . THR A 1 135 ? -18.510 0.144 15.633 1.00 92.94 135 THR A CA 1
ATOM 1034 C C . THR A 1 135 ? -17.030 0.460 15.709 1.00 92.94 135 THR A C 1
ATOM 1036 O O . THR A 1 135 ? -16.606 1.120 16.663 1.00 92.94 135 THR A O 1
ATOM 1039 N N . ARG A 1 136 ? -16.279 -0.009 14.715 1.00 94.44 136 ARG A N 1
ATOM 1040 C CA . ARG A 1 136 ? -14.836 0.187 14.575 1.00 94.44 136 ARG A CA 1
ATOM 1041 C C . ARG A 1 136 ? -14.549 0.911 13.268 1.00 94.44 136 ARG A C 1
ATOM 1043 O O . ARG A 1 136 ? -15.188 0.622 12.254 1.00 94.44 136 ARG A O 1
ATOM 1050 N N . ASP A 1 137 ? -13.633 1.871 13.314 1.00 96.19 137 ASP A N 1
ATOM 1051 C CA . ASP A 1 137 ? -13.093 2.486 12.103 1.00 96.19 137 ASP A CA 1
ATOM 1052 C C . ASP A 1 137 ? -12.036 1.534 11.518 1.00 96.19 137 ASP A C 1
ATOM 1054 O O . ASP A 1 137 ? -11.071 1.183 12.193 1.00 96.19 137 ASP A O 1
ATOM 1058 N N . MET A 1 138 ? -12.235 1.097 10.275 1.00 97.38 138 MET A N 1
ATOM 1059 C CA . MET A 1 138 ? -11.289 0.233 9.565 1.00 97.38 138 MET A CA 1
ATOM 1060 C C . MET A 1 138 ? -10.336 1.119 8.769 1.00 97.38 138 MET A C 1
ATOM 1062 O O . MET A 1 138 ? -10.784 1.940 7.958 1.00 97.38 138 MET A O 1
ATOM 1066 N N . LEU A 1 139 ? -9.039 0.980 9.015 1.00 97.75 139 LEU A N 1
ATOM 1067 C CA . LEU A 1 139 ? -7.991 1.796 8.413 1.00 97.75 139 LEU A CA 1
ATOM 1068 C C . LEU A 1 139 ? -7.054 0.921 7.582 1.00 97.75 139 LEU A C 1
ATOM 1070 O O . LEU A 1 139 ? -6.774 -0.203 7.975 1.00 97.75 139 LEU A O 1
ATOM 1074 N N . LEU A 1 140 ? -6.542 1.456 6.479 1.00 97.19 140 LEU A N 1
ATOM 1075 C CA . LEU A 1 140 ? -5.379 0.932 5.768 1.00 97.19 140 LEU A CA 1
ATOM 1076 C C . LEU A 1 140 ? -4.214 1.881 6.025 1.00 97.19 140 LEU A C 1
ATOM 1078 O O . LEU A 1 140 ? -4.365 3.091 5.838 1.00 97.19 140 LEU A O 1
ATOM 1082 N N . ALA A 1 141 ? -3.079 1.340 6.444 1.00 96.19 141 ALA A N 1
ATOM 1083 C CA . ALA A 1 141 ? -1.845 2.080 6.640 1.00 96.19 141 ALA A CA 1
ATOM 1084 C C . ALA A 1 141 ? -0.699 1.374 5.914 1.00 96.19 141 ALA A C 1
ATOM 1086 O O . ALA A 1 141 ? -0.544 0.165 6.050 1.00 96.19 141 ALA A O 1
ATOM 1087 N N . VAL A 1 142 ? 0.097 2.128 5.159 1.00 95.19 142 VAL A N 1
ATOM 1088 C CA . VAL A 1 142 ? 1.223 1.593 4.383 1.00 95.19 142 VAL A CA 1
ATOM 1089 C C . VAL A 1 142 ? 2.537 2.249 4.796 1.00 95.19 142 VAL A C 1
ATOM 1091 O O . VAL A 1 142 ? 2.571 3.430 5.170 1.00 95.19 142 VAL A O 1
ATOM 1094 N N . GLY A 1 143 ? 3.623 1.473 4.758 1.00 92.75 143 GLY A N 1
ATOM 1095 C CA . GLY A 1 143 ? 4.959 1.966 5.089 1.00 92.75 143 GLY A CA 1
ATOM 1096 C C . GLY A 1 143 ? 5.079 2.436 6.540 1.00 92.75 143 GLY A C 1
ATOM 1097 O O . GLY A 1 143 ? 5.653 3.494 6.803 1.00 92.75 143 GLY A O 1
ATOM 1098 N N . LEU A 1 144 ? 4.516 1.688 7.497 1.00 92.62 144 LEU A N 1
ATOM 1099 C CA . LEU A 1 144 ? 4.633 2.025 8.924 1.00 92.62 144 LEU A CA 1
ATOM 1100 C C . LEU A 1 144 ? 6.027 1.743 9.516 1.00 92.62 144 LEU A C 1
ATOM 1102 O O . LEU A 1 144 ? 6.310 2.197 10.619 1.00 92.62 144 LEU A O 1
ATOM 1106 N N . ASN A 1 145 ? 6.898 1.065 8.765 1.00 90.62 145 ASN A N 1
ATOM 1107 C CA . ASN A 1 145 ? 8.311 0.848 9.100 1.00 90.62 145 ASN A CA 1
ATOM 1108 C C . ASN A 1 145 ? 9.260 1.894 8.500 1.00 90.62 145 ASN A C 1
ATOM 1110 O O . ASN A 1 145 ? 10.476 1.797 8.650 1.00 90.62 145 ASN A O 1
ATOM 1114 N N . GLN A 1 146 ? 8.726 2.884 7.786 1.00 90.38 146 GLN A N 1
ATOM 1115 C CA . GLN A 1 146 ? 9.548 3.933 7.196 1.00 90.38 146 GLN A CA 1
ATOM 1116 C C . GLN A 1 146 ? 9.984 4.949 8.265 1.00 90.38 146 GLN A C 1
ATOM 1118 O O . GLN A 1 146 ? 9.247 5.167 9.231 1.00 90.38 146 GLN A O 1
ATOM 1123 N N . PRO A 1 147 ? 11.140 5.622 8.105 1.00 89.50 147 PRO A N 1
ATOM 1124 C CA . PRO A 1 147 ? 11.667 6.547 9.115 1.00 89.50 147 PRO A CA 1
ATOM 1125 C C . PRO A 1 147 ? 10.707 7.680 9.518 1.00 89.50 147 PRO A C 1
ATOM 1127 O O . PRO A 1 147 ? 10.740 8.163 10.649 1.00 89.50 147 PRO A O 1
ATOM 1130 N N . ASP A 1 148 ? 9.834 8.096 8.604 1.00 90.88 148 ASP A N 1
ATOM 1131 C CA . ASP A 1 148 ? 8.846 9.159 8.797 1.00 90.88 148 ASP A CA 1
ATOM 1132 C C . ASP A 1 148 ? 7.504 8.658 9.369 1.00 90.88 148 ASP A C 1
ATOM 1134 O O . ASP A 1 148 ? 6.616 9.453 9.676 1.00 90.88 148 ASP A O 1
ATOM 1138 N N . ALA A 1 149 ? 7.331 7.344 9.555 1.00 90.94 149 ALA A N 1
ATOM 1139 C CA . ALA A 1 149 ? 6.044 6.743 9.901 1.00 90.94 149 ALA A CA 1
ATOM 1140 C C . ALA A 1 149 ? 5.442 7.308 11.199 1.00 90.94 149 ALA A C 1
ATOM 1142 O O . ALA A 1 149 ? 4.218 7.427 11.337 1.00 90.94 149 ALA A O 1
ATOM 1143 N N . SER A 1 150 ? 6.298 7.684 12.155 1.00 90.69 150 SER A N 1
ATOM 1144 C CA . SER A 1 150 ? 5.884 8.224 13.454 1.00 90.69 150 SER A CA 1
ATOM 1145 C C . SER A 1 150 ? 5.035 9.503 13.345 1.00 90.69 150 SER A C 1
ATOM 1147 O O . SER A 1 150 ? 4.191 9.751 14.216 1.00 90.69 150 SER A O 1
ATOM 1149 N N . GLU A 1 151 ? 5.174 10.269 12.255 1.00 91.12 151 GLU A N 1
ATOM 1150 C CA . GLU A 1 151 ? 4.393 11.480 11.972 1.00 91.12 151 GLU A CA 1
ATOM 1151 C C . GLU A 1 151 ? 2.905 11.182 11.733 1.00 91.12 151 GLU A C 1
ATOM 1153 O O . GLU A 1 151 ? 2.037 12.021 12.001 1.00 91.12 151 GLU A O 1
ATOM 1158 N N . PHE A 1 152 ? 2.593 9.964 11.281 1.00 91.19 152 PHE A N 1
ATOM 1159 C CA . PHE A 1 152 ? 1.248 9.546 10.885 1.00 91.19 152 PHE A CA 1
ATOM 1160 C C . PHE A 1 152 ? 0.493 8.774 11.976 1.00 91.19 152 PHE A C 1
ATOM 1162 O O . PHE A 1 152 ? -0.708 8.504 11.864 1.00 91.19 152 PHE A O 1
ATOM 1169 N N . ARG A 1 153 ? 1.168 8.449 13.082 1.00 91.62 153 ARG A N 1
ATOM 1170 C CA . ARG A 1 153 ? 0.590 7.697 14.204 1.00 91.62 153 ARG A CA 1
ATOM 1171 C C . ARG A 1 153 ? -0.663 8.354 14.778 1.00 91.62 153 ARG A C 1
ATOM 1173 O O . ARG A 1 153 ? -1.613 7.666 15.148 1.00 91.62 153 ARG A O 1
ATOM 1180 N N . ARG A 1 154 ? -0.690 9.690 14.858 1.00 91.06 154 ARG A N 1
ATOM 1181 C CA . ARG A 1 154 ? -1.824 10.437 15.431 1.00 91.06 154 ARG A CA 1
ATOM 1182 C C . ARG A 1 154 ? -3.103 10.261 14.609 1.00 91.06 154 ARG A C 1
ATOM 1184 O O . ARG A 1 154 ? -4.192 10.254 15.172 1.00 91.06 154 ARG A O 1
ATOM 1191 N N . GLN A 1 155 ? -2.986 10.119 13.296 1.00 92.25 155 GLN A N 1
ATOM 1192 C CA . GLN A 1 155 ? -4.097 9.945 12.365 1.00 92.25 155 GLN A CA 1
ATOM 1193 C C . GLN A 1 155 ? -4.758 8.578 12.585 1.00 92.25 155 GLN A C 1
ATOM 1195 O O . GLN A 1 155 ? -5.983 8.466 12.512 1.00 92.25 155 GLN A O 1
ATOM 1200 N N . ILE A 1 156 ? -3.958 7.569 12.944 1.00 93.81 156 ILE A N 1
ATOM 1201 C CA . ILE A 1 156 ? -4.448 6.254 13.361 1.00 93.81 156 ILE A CA 1
ATOM 1202 C C . ILE A 1 156 ? -5.151 6.359 14.716 1.00 93.81 156 ILE A C 1
ATOM 1204 O O . ILE A 1 156 ? -6.332 6.033 14.831 1.00 93.81 156 ILE A O 1
ATOM 1208 N N . THR A 1 157 ? -4.455 6.856 15.742 1.00 90.81 157 THR A N 1
ATOM 1209 C CA . THR A 1 157 ? -4.950 6.825 17.130 1.00 90.81 157 THR A CA 1
ATOM 1210 C C . THR A 1 157 ? -6.103 7.792 17.403 1.00 90.81 157 THR A C 1
ATOM 1212 O O . THR A 1 157 ? -6.861 7.587 18.347 1.00 90.81 157 THR A O 1
ATOM 1215 N N . ALA A 1 158 ? -6.294 8.818 16.569 1.00 90.62 158 ALA A N 1
ATOM 1216 C CA . ALA A 1 158 ? -7.457 9.704 16.640 1.00 90.62 158 ALA A CA 1
ATOM 1217 C C . ALA A 1 158 ? -8.768 9.041 16.171 1.00 90.62 158 ALA A C 1
ATOM 1219 O O . ALA A 1 158 ? -9.849 9.582 16.427 1.00 90.62 158 ALA A O 1
ATOM 1220 N N . SER A 1 159 ? -8.697 7.899 15.480 1.00 90.44 159 SER A N 1
ATOM 1221 C CA . SER A 1 159 ? -9.875 7.171 14.998 1.00 90.44 159 SER A CA 1
ATOM 1222 C C . SER A 1 159 ? -10.582 6.422 16.131 1.00 90.44 159 SER A C 1
ATOM 1224 O O . SER A 1 159 ? -9.992 6.075 17.155 1.00 90.44 159 SER A O 1
ATOM 1226 N N . LYS A 1 160 ? -11.887 6.166 15.989 1.00 88.62 160 LYS A N 1
ATOM 1227 C CA . LYS A 1 160 ? -12.679 5.557 17.061 1.00 88.62 160 LYS A CA 1
ATOM 1228 C C . LYS A 1 160 ? -12.551 4.035 17.013 1.00 88.62 160 LYS A C 1
ATOM 1230 O O . LYS A 1 160 ? -13.182 3.394 16.177 1.00 88.62 160 LYS A O 1
ATOM 1235 N N . ARG A 1 161 ? -11.813 3.465 17.975 1.00 91.50 161 ARG A N 1
ATOM 1236 C CA . ARG A 1 161 ? -11.531 2.015 18.065 1.00 91.50 161 ARG A CA 1
ATOM 1237 C C . ARG A 1 161 ? -11.002 1.475 16.728 1.00 91.50 161 ARG A C 1
ATOM 1239 O O . ARG A 1 161 ? -11.696 0.676 16.092 1.00 91.50 161 ARG A O 1
ATOM 1246 N N . PRO A 1 162 ? -9.840 1.970 16.275 1.00 95.25 162 PRO A N 1
ATOM 1247 C CA . PRO A 1 162 ? -9.337 1.619 14.964 1.00 95.25 162 PRO A CA 1
ATOM 1248 C C . PRO A 1 162 ? -8.978 0.135 14.901 1.00 95.25 162 PRO A C 1
ATOM 1250 O O . PRO A 1 162 ? -8.531 -0.443 15.889 1.00 95.25 162 PRO A O 1
ATOM 1253 N N . VAL A 1 163 ? -9.179 -0.459 13.731 1.00 96.38 163 VAL A N 1
ATOM 1254 C CA . VAL A 1 163 ? -8.518 -1.692 13.294 1.00 96.38 163 VAL A CA 1
ATOM 1255 C C . VAL A 1 163 ? -7.657 -1.296 12.110 1.00 96.38 163 VAL A C 1
ATOM 1257 O O . VAL A 1 163 ? -8.148 -0.618 11.204 1.00 96.38 163 VAL A O 1
ATOM 1260 N N . VAL A 1 164 ? -6.381 -1.657 12.144 1.00 97.12 164 VAL A N 1
ATOM 1261 C CA . VAL A 1 164 ? -5.396 -1.182 11.175 1.00 97.12 164 VAL A CA 1
ATOM 1262 C C . VAL A 1 164 ? -4.938 -2.349 10.320 1.00 97.12 164 VAL A C 1
ATOM 1264 O O . VAL A 1 164 ? -4.308 -3.280 10.810 1.00 97.12 164 VAL A O 1
ATOM 1267 N N . PHE A 1 165 ? -5.247 -2.270 9.033 1.00 97.38 165 PHE A N 1
ATOM 1268 C CA . PHE A 1 165 ? -4.664 -3.125 8.019 1.00 97.38 165 PHE A CA 1
ATOM 1269 C C . PHE A 1 165 ? -3.297 -2.591 7.609 1.00 97.38 165 PHE A C 1
ATOM 1271 O O . PHE A 1 165 ? -3.171 -1.402 7.308 1.00 97.38 165 PHE A O 1
ATOM 1278 N N . VAL A 1 166 ? -2.311 -3.480 7.562 1.00 96.44 166 VAL A N 1
ATOM 1279 C CA . VAL A 1 166 ? -0.984 -3.242 6.980 1.00 96.44 166 VAL A CA 1
ATOM 1280 C C . VAL A 1 166 ? -0.748 -4.245 5.841 1.00 96.44 166 VAL A C 1
ATOM 1282 O O . VAL A 1 166 ? -1.286 -5.347 5.917 1.00 96.44 166 VAL A O 1
ATOM 1285 N N . PRO A 1 167 ? -0.002 -3.920 4.772 1.00 94.81 167 PRO A N 1
ATOM 1286 C CA . PRO A 1 167 ? 0.212 -4.837 3.649 1.00 94.81 167 PRO A CA 1
ATOM 1287 C C . PRO A 1 167 ? 0.900 -6.144 4.070 1.00 94.81 167 PRO A C 1
ATOM 1289 O O . PRO A 1 167 ? 0.301 -7.225 4.003 1.00 94.81 167 PRO A O 1
ATOM 1292 N N . LEU A 1 168 ? 2.143 -6.037 4.545 1.00 93.12 168 LEU A N 1
ATOM 1293 C CA . LEU A 1 168 ? 2.971 -7.179 4.914 1.00 93.12 168 LEU A CA 1
ATOM 1294 C C . LEU A 1 168 ? 3.681 -6.966 6.249 1.00 93.12 168 LEU A C 1
ATOM 1296 O O . LEU A 1 168 ? 3.627 -7.845 7.106 1.00 93.12 168 LEU A O 1
ATOM 1300 N N . ALA A 1 169 ? 4.350 -5.830 6.431 1.00 90.69 169 ALA A N 1
ATOM 1301 C CA . ALA A 1 169 ? 5.185 -5.592 7.597 1.00 90.69 169 ALA A CA 1
ATOM 1302 C C . ALA A 1 169 ? 4.435 -4.805 8.683 1.00 90.69 169 ALA A C 1
ATOM 1304 O O . ALA A 1 169 ? 3.930 -3.704 8.456 1.00 90.69 169 ALA A O 1
ATOM 1305 N N . GLU A 1 170 ? 4.390 -5.363 9.892 1.00 92.62 170 GLU A N 1
ATOM 1306 C CA . GLU A 1 170 ? 3.931 -4.632 11.073 1.00 92.62 170 GLU A CA 1
ATOM 1307 C C . GLU A 1 170 ? 4.997 -3.621 11.516 1.00 92.62 170 GLU A C 1
ATOM 1309 O O . GLU A 1 170 ? 6.187 -3.902 11.351 1.00 92.62 170 GLU A O 1
ATOM 1314 N N . PRO A 1 171 ? 4.598 -2.454 12.055 1.00 92.38 171 PRO A N 1
ATOM 1315 C CA . PRO A 1 171 ? 5.541 -1.522 12.654 1.00 92.38 171 PRO A CA 1
ATOM 1316 C C . PRO A 1 171 ? 6.274 -2.137 13.849 1.00 92.38 171 PRO A C 1
ATOM 1318 O O . PRO A 1 171 ? 5.692 -2.935 14.589 1.00 92.38 171 PRO A O 1
ATOM 1321 N N . ASP A 1 172 ? 7.499 -1.677 14.097 1.00 89.38 172 ASP A N 1
ATOM 1322 C CA . ASP A 1 172 ? 8.228 -1.982 15.329 1.00 89.38 172 ASP A CA 1
ATOM 1323 C C . ASP A 1 172 ? 7.416 -1.615 16.586 1.00 89.38 172 ASP A C 1
ATOM 1325 O O . ASP A 1 172 ? 6.592 -0.695 16.601 1.00 89.38 172 ASP A O 1
ATOM 1329 N N . ALA A 1 173 ? 7.644 -2.344 17.682 1.00 84.81 173 ALA A N 1
ATOM 1330 C CA . ALA A 1 173 ? 6.858 -2.193 18.909 1.00 84.81 173 ALA A CA 1
ATOM 1331 C C . ALA A 1 173 ? 6.943 -0.781 19.524 1.00 84.81 173 ALA A C 1
ATOM 1333 O O . ALA A 1 173 ? 6.003 -0.341 20.188 1.00 84.81 173 ALA A O 1
ATOM 1334 N N . ASP A 1 174 ? 8.045 -0.063 19.300 1.00 88.38 174 ASP A N 1
ATOM 1335 C CA . ASP A 1 174 ? 8.270 1.306 19.776 1.00 88.38 174 ASP A CA 1
ATOM 1336 C C . ASP A 1 174 ? 7.541 2.376 18.943 1.00 88.38 174 ASP A C 1
ATOM 1338 O O . ASP A 1 174 ? 7.419 3.528 19.380 1.00 88.38 174 ASP A O 1
ATOM 1342 N N . PHE A 1 175 ? 6.980 2.001 17.788 1.00 91.81 175 PHE A N 1
ATOM 1343 C CA . PHE A 1 175 ? 6.122 2.875 16.998 1.00 91.81 175 PHE A CA 1
ATOM 1344 C C . PHE A 1 175 ? 4.929 3.361 17.826 1.00 91.81 175 PHE A C 1
ATOM 1346 O O . PHE A 1 175 ? 4.547 4.532 17.745 1.00 91.81 175 PHE A O 1
ATOM 1353 N N . TRP A 1 176 ? 4.330 2.500 18.650 1.00 90.69 176 TRP A N 1
ATOM 1354 C CA . TRP A 1 176 ? 3.128 2.834 19.410 1.00 90.69 176 TRP A CA 1
ATOM 1355 C C . TRP A 1 176 ? 3.454 3.515 20.739 1.00 90.69 176 TRP A C 1
ATOM 1357 O O . TRP A 1 176 ? 4.274 3.060 21.528 1.00 90.69 176 TRP A O 1
ATOM 1367 N N . VAL A 1 177 ? 2.744 4.611 21.027 1.00 85.38 177 VAL A N 1
ATOM 1368 C CA . VAL A 1 177 ? 2.724 5.196 22.375 1.00 85.38 177 VAL A CA 1
ATOM 1369 C C . VAL A 1 177 ? 1.522 4.625 23.105 1.00 85.38 177 VAL A C 1
ATOM 1371 O O . VAL A 1 177 ? 0.390 5.050 22.872 1.00 85.38 177 VAL A O 1
ATOM 1374 N N . GLY A 1 178 ? 1.792 3.671 23.990 1.00 85.00 178 GLY A N 1
ATOM 1375 C CA . GLY A 1 178 ? 0.768 2.928 24.709 1.00 85.00 178 GLY A CA 1
ATOM 1376 C C . GLY A 1 178 ? 0.333 1.690 23.940 1.00 85.00 178 GLY A C 1
ATOM 1377 O O . GLY A 1 178 ? 1.138 1.037 23.284 1.00 85.00 178 GLY A O 1
ATOM 1378 N N . GLU A 1 179 ? -0.940 1.348 24.068 1.00 84.31 179 GLU A N 1
ATOM 1379 C CA . GLU A 1 179 ? -1.456 0.097 23.537 1.00 84.31 179 GLU A CA 1
ATOM 1380 C C . GLU A 1 179 ? -1.750 0.202 22.028 1.00 84.31 179 GLU A C 1
ATOM 1382 O O . GLU A 1 179 ? -2.469 1.121 21.610 1.00 84.31 179 GLU A O 1
ATOM 1387 N N . PRO A 1 180 ? -1.197 -0.697 21.193 1.00 90.19 180 PRO A N 1
ATOM 1388 C CA . PRO A 1 180 ? -1.473 -0.694 19.765 1.00 90.19 180 PRO A CA 1
ATOM 1389 C C . PRO A 1 180 ? -2.926 -1.099 19.481 1.00 90.19 180 PRO A C 1
ATOM 1391 O O . PRO A 1 180 ? -3.481 -1.957 20.169 1.00 90.19 180 PRO A O 1
ATOM 1394 N N . PRO A 1 181 ? -3.559 -0.542 18.434 1.00 93.12 181 PRO A N 1
ATOM 1395 C CA . PRO A 1 181 ? -4.810 -1.099 17.939 1.00 93.12 181 PRO A CA 1
ATOM 1396 C C . PRO A 1 181 ? -4.588 -2.511 17.373 1.00 93.12 181 PRO A C 1
ATOM 1398 O O . PRO A 1 181 ? -3.452 -2.871 17.063 1.00 93.12 181 PRO A O 1
ATOM 1401 N N . PRO A 1 182 ? -5.656 -3.300 17.155 1.00 94.88 182 PRO A N 1
ATOM 1402 C CA . PRO A 1 182 ? -5.553 -4.528 16.380 1.00 94.88 182 PRO A CA 1
ATOM 1403 C C . PRO A 1 182 ? -4.909 -4.249 15.015 1.00 94.88 182 PRO A C 1
ATOM 1405 O O . PRO A 1 182 ? -5.460 -3.482 14.215 1.00 94.88 182 PRO A O 1
ATOM 1408 N N . LEU A 1 183 ? -3.748 -4.862 14.788 1.00 95.38 183 LEU A N 1
ATOM 1409 C CA . LEU A 1 183 ? -3.022 -4.856 13.524 1.00 95.38 183 LEU A CA 1
ATOM 1410 C C . LEU A 1 183 ? -3.334 -6.145 12.774 1.00 95.38 183 LEU A C 1
ATOM 1412 O O . LEU A 1 183 ? -3.354 -7.221 13.368 1.00 95.38 183 LEU A O 1
ATOM 1416 N N . ILE A 1 184 ? -3.628 -6.019 11.484 1.00 96.19 184 ILE A N 1
ATOM 1417 C CA . ILE A 1 184 ? -3.951 -7.151 10.623 1.00 96.19 184 ILE A CA 1
ATOM 1418 C C . ILE A 1 184 ? -3.175 -7.013 9.323 1.00 96.19 184 ILE A C 1
ATOM 1420 O O . ILE A 1 184 ? -3.299 -6.007 8.624 1.00 96.19 184 ILE A O 1
ATOM 1424 N N . ARG A 1 185 ? -2.409 -8.041 8.968 1.00 95.94 185 ARG A N 1
ATOM 1425 C CA . ARG A 1 185 ? -1.698 -8.082 7.694 1.00 95.94 185 ARG A CA 1
ATOM 1426 C C . ARG A 1 185 ? -2.643 -8.494 6.573 1.00 95.94 185 ARG A C 1
ATOM 1428 O O . ARG A 1 185 ? -3.281 -9.539 6.657 1.00 95.94 185 ARG A O 1
ATOM 1435 N N . LEU A 1 186 ? -2.714 -7.698 5.508 1.00 94.94 186 LEU A N 1
ATOM 1436 C CA . LEU A 1 186 ? -3.510 -8.016 4.319 1.00 94.94 186 LEU A CA 1
ATOM 1437 C C . LEU A 1 186 ? -3.050 -9.329 3.689 1.00 94.94 186 LEU A C 1
ATOM 1439 O O . LEU A 1 186 ? -3.889 -10.135 3.313 1.00 94.94 186 LEU A O 1
ATOM 1443 N N . SER A 1 187 ? -1.740 -9.580 3.684 1.00 93.88 187 SER A N 1
ATOM 1444 C CA . SER A 1 187 ? -1.141 -10.846 3.240 1.00 93.88 187 SER A CA 1
ATOM 1445 C C . SER A 1 187 ? -1.651 -12.109 3.947 1.00 93.88 187 SER A C 1
ATOM 1447 O O . SER A 1 187 ? -1.443 -13.203 3.430 1.00 93.88 187 SER A O 1
ATOM 1449 N N . GLU A 1 188 ? -2.309 -11.989 5.104 1.00 93.69 188 GLU A N 1
ATOM 1450 C CA . GLU A 1 188 ? -2.847 -13.129 5.861 1.00 93.69 188 GLU A CA 1
ATOM 1451 C C . GLU A 1 188 ? -4.357 -13.307 5.707 1.00 93.69 188 GLU A C 1
ATOM 1453 O O . GLU A 1 188 ? -4.883 -14.373 6.018 1.00 93.69 188 GLU A O 1
ATOM 1458 N N . VAL A 1 189 ? -5.065 -12.263 5.274 1.00 93.44 189 VAL A N 1
ATOM 1459 C CA . VAL A 1 189 ? -6.536 -12.219 5.303 1.00 93.44 189 VAL A CA 1
ATOM 1460 C C . VAL A 1 189 ? -7.161 -11.876 3.961 1.00 93.44 189 VAL A C 1
ATOM 1462 O O . VAL A 1 189 ? -8.377 -11.966 3.838 1.00 93.44 189 VAL A O 1
ATOM 1465 N N . VAL A 1 190 ? -6.364 -11.462 2.976 1.00 92.19 190 VAL A N 1
ATOM 1466 C CA . VAL A 1 190 ? -6.808 -11.139 1.621 1.00 92.19 190 VAL A CA 1
ATOM 1467 C C . VAL A 1 190 ? -6.103 -12.060 0.645 1.00 92.19 190 VAL A C 1
ATOM 1469 O O . VAL A 1 190 ? -4.884 -12.197 0.692 1.00 92.19 190 VAL A O 1
ATOM 1472 N N . SER A 1 191 ? -6.872 -12.654 -0.259 1.00 91.00 191 SER A N 1
ATOM 1473 C CA . SER A 1 191 ? -6.351 -13.474 -1.349 1.00 91.00 191 SER A CA 1
ATOM 1474 C C . SER A 1 191 ? -7.076 -13.159 -2.651 1.00 91.00 191 SER A C 1
ATOM 1476 O O . SER A 1 191 ? -8.190 -12.631 -2.634 1.00 91.00 191 SER A O 1
ATOM 1478 N N . LEU A 1 192 ? -6.446 -13.460 -3.786 1.00 88.12 192 LEU A N 1
ATOM 1479 C CA . LEU A 1 192 ? -7.091 -13.319 -5.087 1.00 88.12 192 LEU A CA 1
ATOM 1480 C C . LEU A 1 192 ? -7.783 -14.622 -5.509 1.00 88.12 192 LEU A C 1
ATOM 1482 O O . LEU A 1 192 ? -7.117 -15.638 -5.719 1.00 88.12 192 LEU A O 1
ATOM 1486 N N . VAL A 1 193 ? -9.103 -14.576 -5.699 1.00 86.06 193 VAL A N 1
ATOM 1487 C CA . VAL A 1 193 ? -9.919 -15.699 -6.184 1.00 86.06 193 VAL A CA 1
ATOM 1488 C C . VAL A 1 193 ? -10.762 -15.217 -7.361 1.00 86.06 193 VAL A C 1
ATOM 1490 O O . VAL A 1 193 ? -11.513 -14.262 -7.230 1.00 86.06 193 VAL A O 1
ATOM 1493 N N . ASP A 1 194 ? -10.628 -15.855 -8.526 1.00 83.94 194 ASP A N 1
ATOM 1494 C CA . ASP A 1 194 ? -11.409 -15.532 -9.734 1.00 83.94 194 ASP A CA 1
ATOM 1495 C C . ASP A 1 194 ? -11.398 -14.036 -10.136 1.00 83.94 194 ASP A C 1
ATOM 1497 O O . ASP A 1 194 ? -12.396 -13.505 -10.612 1.00 83.94 194 ASP A O 1
ATOM 1501 N N . ASN A 1 195 ? -10.246 -13.364 -9.983 1.00 82.69 195 ASN A N 1
ATOM 1502 C CA . ASN A 1 195 ? -10.044 -11.915 -10.187 1.00 82.69 195 ASN A CA 1
ATOM 1503 C C . ASN A 1 195 ? -10.751 -10.990 -9.182 1.00 82.69 195 ASN A C 1
ATOM 1505 O O . ASN A 1 195 ? -10.703 -9.773 -9.354 1.00 82.69 195 ASN A O 1
ATOM 1509 N N . ASP A 1 196 ? -11.318 -11.533 -8.110 1.00 83.69 196 ASP A N 1
ATOM 1510 C CA . ASP A 1 196 ? -11.892 -10.770 -7.008 1.00 83.69 196 ASP A CA 1
ATOM 1511 C C . ASP A 1 196 ? -11.083 -10.965 -5.719 1.00 83.69 196 ASP A C 1
ATOM 1513 O O . ASP A 1 196 ? -10.483 -12.015 -5.469 1.00 83.69 196 ASP A O 1
ATOM 1517 N N . LEU A 1 197 ? -11.048 -9.926 -4.879 1.00 86.81 197 LEU A N 1
ATOM 1518 C CA . LEU A 1 197 ? -10.446 -10.036 -3.551 1.00 86.81 197 LEU A CA 1
ATOM 1519 C C . LEU A 1 197 ? -11.385 -10.816 -2.631 1.00 86.81 197 LEU A C 1
ATOM 1521 O O . LEU A 1 197 ? -12.442 -10.310 -2.248 1.00 86.81 197 LEU A O 1
ATOM 1525 N N . ASP A 1 198 ? -10.962 -12.014 -2.240 1.00 89.69 198 ASP A N 1
ATOM 1526 C CA . ASP A 1 198 ? -11.587 -12.766 -1.161 1.00 89.69 198 ASP A CA 1
ATOM 1527 C C . ASP A 1 198 ? -10.966 -12.366 0.174 1.00 89.69 198 ASP A C 1
ATOM 1529 O O . ASP A 1 198 ? -9.748 -12.189 0.288 1.00 89.69 198 ASP A O 1
ATOM 1533 N N . ILE A 1 199 ? -11.818 -12.195 1.184 1.00 90.75 199 ILE A N 1
ATOM 1534 C CA . ILE A 1 199 ? -11.402 -11.699 2.490 1.00 90.75 199 ILE A CA 1
ATOM 1535 C C . ILE A 1 199 ? -11.887 -12.627 3.596 1.00 90.75 199 ILE A C 1
ATOM 1537 O O . ILE A 1 199 ? -13.088 -12.748 3.857 1.00 90.75 199 ILE A O 1
ATOM 1541 N N . ASP A 1 200 ? -10.936 -13.203 4.328 1.00 92.00 200 ASP A N 1
ATOM 1542 C CA . ASP A 1 200 ? -11.216 -14.082 5.455 1.00 92.00 200 ASP A CA 1
ATOM 1543 C C . ASP A 1 200 ? -11.668 -13.288 6.689 1.00 92.00 200 ASP A C 1
ATOM 1545 O O . ASP A 1 200 ? -10.923 -13.011 7.633 1.00 92.00 200 ASP A O 1
ATOM 1549 N N . THR A 1 201 ? -12.954 -12.949 6.701 1.00 89.94 201 THR A N 1
ATOM 1550 C CA . THR A 1 201 ? -13.605 -12.273 7.830 1.00 89.94 201 THR A CA 1
ATOM 1551 C C . THR A 1 201 ? -13.544 -13.063 9.140 1.00 89.94 201 THR A C 1
ATOM 1553 O O . THR A 1 201 ? -13.622 -12.455 10.209 1.00 89.94 201 THR A O 1
ATOM 1556 N N . THR A 1 202 ? -13.374 -14.387 9.099 1.00 90.25 202 THR A N 1
ATOM 1557 C CA . THR A 1 202 ? -13.294 -15.219 10.309 1.00 90.25 202 THR A CA 1
ATOM 1558 C C . THR A 1 202 ? -11.962 -14.992 11.010 1.00 90.25 202 THR A C 1
ATOM 1560 O O . THR A 1 202 ? -11.935 -14.702 12.210 1.00 90.25 202 THR A O 1
ATOM 1563 N N . THR A 1 203 ? -10.870 -15.027 10.246 1.00 91.81 203 THR A N 1
ATOM 1564 C CA . THR A 1 203 ? -9.524 -14.723 10.747 1.00 91.81 203 THR A CA 1
ATOM 1565 C C . THR A 1 203 ? -9.442 -13.287 11.269 1.00 91.81 203 THR A C 1
ATOM 1567 O O . THR A 1 203 ? -8.945 -13.059 12.371 1.00 91.81 203 THR A O 1
ATOM 1570 N N . ILE A 1 204 ? -10.041 -12.321 10.561 1.00 92.69 204 ILE A N 1
ATOM 1571 C CA . ILE A 1 204 ? -10.148 -10.915 11.002 1.00 92.69 204 ILE A CA 1
ATOM 1572 C C . ILE A 1 204 ? -10.773 -10.810 12.399 1.00 92.69 204 ILE A C 1
ATOM 1574 O O . ILE A 1 204 ? -10.252 -10.117 13.276 1.00 92.69 204 ILE A O 1
ATOM 1578 N N . VAL A 1 205 ? -11.916 -11.474 12.607 1.00 92.50 205 VAL A N 1
ATOM 1579 C CA . VAL A 1 205 ? -12.630 -11.464 13.891 1.00 92.50 205 VAL A CA 1
ATOM 1580 C C . VAL A 1 205 ? -11.756 -12.042 14.999 1.00 92.50 205 VAL A C 1
ATOM 1582 O O . VAL A 1 205 ? -11.697 -11.440 16.073 1.00 92.50 205 VAL A O 1
ATOM 1585 N N . GLY A 1 206 ? -11.088 -13.170 14.740 1.00 90.75 206 GLY A N 1
ATOM 1586 C CA . GLY A 1 206 ? -10.178 -13.812 15.690 1.00 90.75 206 GLY A CA 1
ATOM 1587 C C . GLY A 1 206 ? -9.043 -12.881 16.110 1.00 90.75 206 GLY A C 1
ATOM 1588 O O . GLY A 1 206 ? -8.887 -12.593 17.292 1.00 90.75 206 GLY A O 1
ATOM 1589 N N . LEU A 1 207 ? -8.345 -12.283 15.141 1.00 92.69 207 LEU A N 1
ATOM 1590 C CA . LEU A 1 207 ? -7.246 -11.347 15.403 1.00 92.69 207 LEU A CA 1
ATOM 1591 C C . LEU A 1 207 ? -7.691 -10.120 16.209 1.00 92.69 207 LEU A C 1
ATOM 1593 O O . LEU A 1 207 ? -6.981 -9.658 17.105 1.00 92.69 207 LEU A O 1
ATOM 1597 N N . ILE A 1 208 ? -8.885 -9.591 15.927 1.00 92.50 208 ILE A N 1
ATOM 1598 C CA . ILE A 1 208 ? -9.449 -8.480 16.702 1.00 92.50 208 ILE A CA 1
ATOM 1599 C C . ILE A 1 208 ? -9.768 -8.919 18.127 1.00 92.50 208 ILE A C 1
ATOM 1601 O O . ILE A 1 208 ? -9.559 -8.129 19.047 1.00 92.50 208 ILE A O 1
ATOM 1605 N N . HIS A 1 209 ? -10.311 -10.121 18.316 1.00 90.75 209 HIS A N 1
ATOM 1606 C CA . HIS A 1 209 ? -10.607 -10.663 19.637 1.00 90.75 209 HIS A CA 1
ATOM 1607 C C . HIS A 1 209 ? -9.329 -10.793 20.467 1.00 90.75 209 HIS A C 1
ATOM 1609 O O . HIS A 1 209 ? -9.239 -10.154 21.514 1.00 90.75 209 HIS A O 1
ATOM 1615 N N . ASP A 1 210 ? -8.317 -11.477 19.934 1.00 88.62 210 ASP A N 1
ATOM 1616 C CA . ASP A 1 210 ? -7.026 -11.702 20.591 1.00 88.62 210 ASP A CA 1
ATOM 1617 C C . ASP A 1 210 ? -6.334 -10.380 20.949 1.00 88.62 210 ASP A C 1
ATOM 1619 O O . ASP A 1 210 ? -5.776 -10.215 22.034 1.00 88.62 210 ASP A O 1
ATOM 1623 N N . ALA A 1 211 ? -6.403 -9.385 20.058 1.00 88.50 211 ALA A N 1
ATOM 1624 C CA . ALA A 1 211 ? -5.877 -8.055 20.336 1.00 88.50 211 ALA A CA 1
ATOM 1625 C C . ALA A 1 211 ? -6.609 -7.364 21.502 1.00 88.50 211 ALA A C 1
ATOM 1627 O O . ALA A 1 211 ? -5.952 -6.762 22.347 1.00 88.50 211 ALA A O 1
ATOM 1628 N N . ASN A 1 212 ? -7.941 -7.477 21.596 1.00 87.38 212 ASN A N 1
ATOM 1629 C CA . ASN A 1 212 ? -8.682 -6.902 22.728 1.00 87.38 212 ASN A CA 1
ATOM 1630 C C . ASN A 1 212 ? -8.466 -7.681 24.038 1.00 87.38 212 ASN A C 1
ATOM 1632 O O . ASN A 1 212 ? -8.627 -7.105 25.110 1.00 87.38 212 ASN A O 1
ATOM 1636 N N . GLU A 1 213 ? -8.158 -8.975 23.987 1.00 87.25 213 GLU A N 1
ATOM 1637 C CA . GLU A 1 213 ? -7.823 -9.736 25.195 1.00 87.25 213 GLU A CA 1
ATOM 1638 C C . GLU A 1 213 ? -6.452 -9.321 25.732 1.00 87.25 213 GLU A C 1
ATOM 1640 O O . GLU A 1 213 ? -6.342 -8.967 26.904 1.00 87.25 213 GLU A O 1
ATOM 1645 N N . ARG A 1 214 ? -5.442 -9.202 24.859 1.00 84.62 214 ARG A N 1
ATOM 1646 C CA . ARG A 1 214 ? -4.120 -8.659 25.227 1.00 84.62 214 ARG A CA 1
ATOM 1647 C C . ARG A 1 214 ? -4.208 -7.244 25.811 1.00 84.62 214 ARG A C 1
ATOM 1649 O O . ARG A 1 214 ? -3.495 -6.920 26.766 1.00 84.62 214 ARG A O 1
ATOM 1656 N N . ALA A 1 215 ? -5.115 -6.430 25.269 1.00 80.12 215 ALA A N 1
ATOM 1657 C CA . ALA A 1 215 ? -5.461 -5.112 25.796 1.00 80.12 215 ALA A CA 1
ATOM 1658 C C . ALA A 1 215 ? -5.959 -5.165 27.244 1.00 80.12 215 ALA A C 1
ATOM 1660 O O . ALA A 1 215 ? -5.551 -4.384 28.099 1.00 80.12 215 ALA A O 1
ATOM 1661 N N . ALA A 1 216 ? -6.872 -6.098 27.517 1.00 78.81 216 ALA A N 1
ATOM 1662 C CA . ALA A 1 216 ? -7.506 -6.242 28.818 1.00 78.81 216 ALA A CA 1
ATOM 1663 C C . ALA A 1 216 ? -6.557 -6.832 29.874 1.00 78.81 216 ALA A C 1
ATOM 1665 O O . ALA A 1 216 ? -6.678 -6.498 31.053 1.00 78.81 216 ALA A O 1
ATOM 1666 N N . GLU A 1 217 ? -5.626 -7.695 29.460 1.00 70.75 217 GLU A N 1
ATOM 1667 C CA . GLU A 1 217 ? -4.656 -8.353 30.340 1.00 70.75 217 GLU A CA 1
ATOM 1668 C C . GLU A 1 217 ? -3.491 -7.456 30.747 1.00 70.75 217 GLU A C 1
ATOM 1670 O O . GLU A 1 217 ? -2.936 -7.645 31.828 1.00 70.75 217 GLU A O 1
ATOM 1675 N N . THR A 1 218 ? -3.129 -6.471 29.923 1.00 57.06 218 THR A N 1
ATOM 1676 C CA . THR A 1 218 ? -2.086 -5.502 30.263 1.00 57.06 218 THR A CA 1
ATOM 1677 C C . THR A 1 218 ? -2.698 -4.446 31.185 1.00 57.06 218 THR A C 1
ATOM 1679 O O . THR A 1 218 ? -3.426 -3.575 30.704 1.00 57.06 218 THR A O 1
ATOM 1682 N N . PRO A 1 219 ? -2.425 -4.432 32.508 1.00 45.53 219 PRO A N 1
ATOM 1683 C CA . PRO A 1 219 ? -2.873 -3.350 33.364 1.00 45.53 219 PRO A CA 1
ATOM 1684 C C . PRO A 1 219 ? -1.950 -2.174 33.052 1.00 45.53 219 PRO A C 1
ATOM 1686 O O . PRO A 1 219 ? -0.915 -1.974 33.690 1.00 45.53 219 PRO A O 1
ATOM 1689 N N . GLY A 1 220 ? -2.287 -1.430 32.001 1.00 43.56 220 GLY A N 1
ATOM 1690 C CA . GLY A 1 220 ? -1.610 -0.200 31.649 1.00 43.56 220 GLY A CA 1
ATOM 1691 C C . GLY A 1 220 ? -1.578 0.712 32.870 1.00 43.56 220 GLY A C 1
ATOM 1692 O O . GLY A 1 220 ? -2.616 1.032 33.457 1.00 43.56 220 GLY A O 1
ATOM 1693 N N . VAL A 1 221 ? -0.356 1.092 33.249 1.00 35.53 221 VAL A N 1
ATOM 1694 C CA . VAL A 1 221 ? -0.011 2.234 34.098 1.00 35.53 221 VAL A CA 1
ATOM 1695 C C . VAL A 1 221 ? -1.103 3.296 33.995 1.00 35.53 221 VAL A C 1
ATOM 1697 O O . VAL A 1 221 ? -1.359 3.808 32.910 1.00 35.53 221 VAL A O 1
ATOM 1700 N N . LEU A 1 222 ? -1.757 3.560 35.132 1.00 36.66 222 LEU A N 1
ATOM 1701 C CA . LEU A 1 222 ? -2.835 4.527 35.338 1.00 36.66 222 LEU A CA 1
ATOM 1702 C C . LEU A 1 222 ? -3.011 5.526 34.185 1.00 36.66 222 LEU A C 1
ATOM 1704 O O . LEU A 1 222 ? -2.277 6.507 34.064 1.00 36.66 222 LEU A O 1
ATOM 1708 N N . ASN A 1 223 ? -4.057 5.275 33.400 1.00 33.47 223 ASN A N 1
ATOM 1709 C CA . ASN A 1 223 ? -4.697 6.196 32.474 1.00 33.47 223 ASN A CA 1
ATOM 1710 C C . ASN A 1 223 ? -4.771 7.623 33.046 1.00 33.47 223 ASN A C 1
ATOM 1712 O O . ASN A 1 223 ? -5.713 7.977 33.757 1.00 33.47 223 ASN A O 1
ATOM 1716 N N . PHE A 1 224 ? -3.807 8.469 32.681 1.00 33.84 224 PHE A N 1
ATOM 1717 C CA . PHE A 1 224 ? -3.855 9.913 32.912 1.00 33.84 224 PHE A CA 1
ATOM 1718 C C . PHE A 1 224 ? -4.402 10.662 31.692 1.00 33.84 224 PHE A C 1
ATOM 1720 O O . PHE A 1 224 ? -4.001 11.778 31.395 1.00 33.84 224 PHE A O 1
ATOM 1727 N N . VAL A 1 225 ? -5.369 10.070 30.993 1.00 40.59 225 VAL A N 1
ATOM 1728 C CA . VAL A 1 225 ? -6.328 10.813 30.169 1.00 40.59 225 VAL A CA 1
ATOM 1729 C C . VAL A 1 225 ? -7.703 10.246 30.489 1.00 40.59 225 VAL A C 1
ATOM 1731 O O . VAL A 1 225 ? -8.280 9.429 29.779 1.00 40.59 225 VAL A O 1
ATOM 1734 N N . LEU A 1 226 ? -8.185 10.638 31.666 1.00 39.12 226 LEU A N 1
ATOM 1735 C CA . LEU A 1 226 ? -9.508 10.310 32.160 1.00 39.12 226 LEU A CA 1
ATOM 1736 C C . LEU A 1 226 ? -10.544 10.994 31.257 1.00 39.12 226 LEU A C 1
ATOM 1738 O O . LEU A 1 226 ? -10.753 12.207 31.335 1.00 39.12 226 LEU A O 1
ATOM 1742 N N . ASP A 1 227 ? -11.154 10.188 30.391 1.00 43.50 227 ASP A N 1
ATOM 1743 C CA . ASP A 1 227 ? -12.221 10.558 29.472 1.00 43.50 227 ASP A CA 1
ATOM 1744 C C . ASP A 1 227 ? -13.317 11.330 30.229 1.00 43.50 227 ASP A C 1
ATOM 1746 O O . ASP A 1 227 ? -13.881 10.870 31.229 1.00 43.50 227 ASP A O 1
ATOM 1750 N N . GLN A 1 228 ? -13.615 12.539 29.756 1.00 44.31 228 GLN A N 1
ATOM 1751 C CA . GLN A 1 228 ? -14.612 13.454 30.321 1.00 44.31 228 GLN A CA 1
ATOM 1752 C C . GLN A 1 228 ? -15.998 12.786 30.433 1.00 44.31 228 GLN A C 1
ATOM 1754 O O . GLN A 1 228 ? -16.810 13.152 31.285 1.00 44.31 228 GLN A O 1
ATOM 1759 N N . LYS A 1 229 ? -16.237 11.737 29.636 1.00 45.22 229 LYS A N 1
ATOM 1760 C CA . LYS A 1 229 ? -17.431 10.889 29.701 1.00 45.22 229 LYS A CA 1
ATOM 1761 C C . LYS A 1 229 ? -17.454 9.944 30.903 1.00 45.22 229 LYS A C 1
ATOM 1763 O O . LYS A 1 229 ? -18.523 9.771 31.483 1.00 45.22 229 LYS A O 1
ATOM 1768 N N . VAL A 1 230 ? -16.311 9.405 31.335 1.00 49.03 230 VAL A N 1
ATOM 1769 C CA . VAL A 1 230 ? -16.214 8.559 32.541 1.00 49.03 230 VAL A CA 1
ATOM 1770 C C . VAL A 1 230 ? -16.423 9.398 33.802 1.00 49.03 230 VAL A C 1
ATOM 1772 O O . VAL A 1 230 ? -17.132 8.954 34.701 1.00 49.03 230 VAL A O 1
ATOM 1775 N N . ARG A 1 231 ? -15.933 10.648 33.829 1.00 45.34 231 ARG A N 1
ATOM 1776 C CA . ARG A 1 231 ? -16.273 11.606 34.901 1.00 45.34 231 ARG A CA 1
ATOM 1777 C C . ARG A 1 231 ? -17.778 11.879 34.969 1.00 45.34 231 ARG A C 1
ATOM 1779 O O . ARG A 1 231 ? -18.356 11.761 36.040 1.00 45.34 231 ARG A O 1
ATOM 1786 N N . SER A 1 232 ? -18.435 12.122 33.830 1.00 44.47 232 SER A N 1
ATOM 1787 C CA . SER A 1 232 ? -19.894 12.329 33.813 1.00 44.47 232 SER A CA 1
ATOM 1788 C C . SER A 1 232 ? -20.696 11.077 34.204 1.00 44.47 232 SER A C 1
ATOM 1790 O O . SER A 1 232 ? -21.757 11.184 34.814 1.00 44.47 232 SER A O 1
ATOM 1792 N N . ALA A 1 233 ? -20.179 9.881 33.900 1.00 46.47 233 ALA A N 1
ATOM 1793 C CA . ALA A 1 233 ? -20.825 8.618 34.243 1.00 46.47 233 ALA A CA 1
ATOM 1794 C C . ALA A 1 233 ? -20.648 8.254 35.729 1.00 46.47 233 ALA A C 1
ATOM 1796 O O . ALA A 1 233 ? -21.587 7.742 36.339 1.00 46.47 233 ALA A O 1
ATOM 1797 N N . LEU A 1 234 ? -19.490 8.558 36.327 1.00 44.81 234 LEU A N 1
ATOM 1798 C CA . LEU A 1 234 ? -19.249 8.410 37.767 1.00 44.81 234 LEU A CA 1
ATOM 1799 C C . LEU A 1 234 ? -20.055 9.421 38.590 1.00 44.81 234 LEU A C 1
ATOM 1801 O O . LEU A 1 234 ? -20.639 9.032 39.600 1.00 44.81 234 LEU A O 1
ATOM 1805 N N . ASP A 1 235 ? -20.194 10.663 38.116 1.00 48.38 235 ASP A N 1
ATOM 1806 C CA . ASP A 1 235 ? -21.064 11.661 38.754 1.00 48.38 235 ASP A CA 1
ATOM 1807 C C . ASP A 1 235 ? -22.554 11.261 38.687 1.00 48.38 235 ASP A C 1
ATOM 1809 O O . ASP A 1 235 ? -23.335 11.626 39.564 1.00 48.38 235 ASP A O 1
ATOM 1813 N N . SER A 1 236 ? -22.954 10.445 37.701 1.00 49.28 236 SER A N 1
ATOM 1814 C CA . SER A 1 236 ? -24.333 9.943 37.556 1.00 49.28 236 SER A CA 1
ATOM 1815 C C . SER A 1 236 ? -24.667 8.683 38.375 1.00 49.28 236 SER A C 1
ATOM 1817 O O . SER A 1 236 ? -25.825 8.269 38.402 1.00 49.28 236 SER A O 1
ATOM 1819 N N . LYS A 1 237 ? -23.683 8.057 39.042 1.00 50.91 237 LYS A N 1
ATOM 1820 C CA . LYS A 1 237 ? -23.853 6.784 39.777 1.00 50.91 237 LYS A CA 1
ATOM 1821 C C . LYS A 1 237 ? -23.578 6.869 41.280 1.00 50.91 237 LYS A C 1
ATOM 1823 O O . LYS A 1 237 ? -23.410 5.836 41.927 1.00 50.91 237 LYS A O 1
ATOM 1828 N N . LEU A 1 238 ? -23.577 8.063 41.869 1.00 60.78 238 LEU A N 1
ATOM 1829 C CA . LEU A 1 238 ? -23.663 8.173 43.323 1.00 60.78 238 LEU A CA 1
ATOM 1830 C C . LEU A 1 238 ? -25.132 8.015 43.738 1.00 60.78 238 LEU A C 1
ATOM 1832 O O . LEU A 1 238 ? -25.887 8.982 43.764 1.00 60.78 238 LEU A O 1
ATOM 1836 N N . THR A 1 239 ? -25.566 6.784 44.006 1.00 72.44 239 THR A N 1
ATOM 1837 C CA . THR A 1 239 ? -26.891 6.544 44.588 1.00 72.44 239 THR A CA 1
ATOM 1838 C C . THR A 1 239 ? -26.944 7.088 46.015 1.00 72.44 239 THR A C 1
ATOM 1840 O O . THR A 1 239 ? -25.982 6.956 46.776 1.00 72.44 239 THR A O 1
ATOM 1843 N N . ASP A 1 240 ? -28.089 7.671 46.388 1.00 77.56 240 ASP A N 1
ATOM 1844 C CA . ASP A 1 240 ? -28.375 8.191 47.734 1.00 77.56 240 ASP A CA 1
ATOM 1845 C C . ASP A 1 240 ? -27.988 7.171 48.831 1.00 77.56 240 ASP A C 1
ATOM 1847 O O . ASP A 1 240 ? -27.414 7.541 49.855 1.00 77.56 240 ASP A O 1
ATOM 1851 N N . ASP A 1 241 ? -28.178 5.873 48.572 1.00 75.12 241 ASP A N 1
ATOM 1852 C CA . ASP A 1 241 ? -27.832 4.781 49.490 1.00 75.12 241 ASP A CA 1
ATOM 1853 C C . ASP A 1 241 ? -26.326 4.644 49.759 1.00 75.12 241 ASP A C 1
ATOM 1855 O O . ASP A 1 241 ? -25.921 4.446 50.904 1.00 75.12 241 ASP A O 1
ATOM 1859 N N . LEU A 1 242 ? -25.475 4.801 48.740 1.00 80.81 242 LEU A N 1
ATOM 1860 C CA . LEU A 1 242 ? -24.013 4.737 48.884 1.00 80.81 242 LEU A CA 1
ATOM 1861 C C . LEU A 1 242 ? -23.490 5.894 49.747 1.00 80.81 242 LEU A C 1
ATOM 1863 O O . LEU A 1 242 ? -22.579 5.720 50.559 1.00 80.81 242 LEU A O 1
ATOM 1867 N N . ILE A 1 243 ? -24.109 7.070 49.609 1.00 81.81 243 ILE A N 1
ATOM 1868 C CA . ILE A 1 243 ? -23.788 8.262 50.401 1.00 81.81 243 ILE A CA 1
ATOM 1869 C C . ILE A 1 243 ? -24.198 8.054 51.863 1.00 81.81 243 ILE A C 1
ATOM 1871 O O . ILE A 1 243 ? -23.434 8.382 52.774 1.00 81.81 243 ILE A O 1
ATOM 1875 N N . LEU A 1 244 ? -25.386 7.487 52.096 1.00 79.50 244 LEU A N 1
ATOM 1876 C CA . LEU A 1 244 ? -25.881 7.187 53.440 1.00 79.50 244 LEU A CA 1
ATOM 1877 C C . LEU A 1 244 ? -25.052 6.087 54.120 1.00 79.50 244 LEU A C 1
ATOM 1879 O O . LEU A 1 244 ? -24.721 6.225 55.296 1.00 79.50 244 LEU A O 1
ATOM 1883 N N . GLN A 1 245 ? -24.638 5.049 53.391 1.00 78.62 245 GLN A N 1
ATOM 1884 C CA . GLN A 1 245 ? -23.749 4.003 53.910 1.00 78.62 245 GLN A CA 1
ATOM 1885 C C . GLN A 1 245 ? -22.377 4.558 54.299 1.00 78.62 245 GLN A C 1
ATOM 1887 O O . GLN A 1 245 ? -21.902 4.291 55.402 1.00 78.62 245 GLN A O 1
ATOM 1892 N N . ALA A 1 246 ? -21.759 5.378 53.442 1.00 83.75 246 ALA A N 1
ATOM 1893 C CA . ALA A 1 246 ? -20.493 6.033 53.766 1.00 83.75 246 ALA A CA 1
ATOM 1894 C C . ALA A 1 246 ? -20.628 6.963 54.983 1.00 83.75 246 ALA A C 1
ATOM 1896 O O . ALA A 1 246 ? -19.716 7.051 55.803 1.00 83.75 246 ALA A O 1
ATOM 1897 N N . TYR A 1 247 ? -21.773 7.630 55.146 1.00 84.81 247 TYR A N 1
ATOM 1898 C CA . TYR A 1 247 ? -22.052 8.452 56.321 1.00 84.81 247 TYR A CA 1
ATOM 1899 C C . TYR A 1 247 ? -22.150 7.630 57.613 1.00 84.81 247 TYR A C 1
ATOM 1901 O O . TYR A 1 247 ? -21.525 7.993 58.611 1.00 84.81 247 TYR A O 1
ATOM 1909 N N . VAL A 1 248 ? -22.880 6.511 57.592 1.00 82.81 248 VAL A N 1
ATOM 1910 C CA . VAL A 1 248 ? -23.014 5.609 58.748 1.00 82.81 248 VAL A CA 1
ATOM 1911 C C . VAL A 1 248 ? -21.673 4.965 59.106 1.00 82.81 248 VAL A C 1
ATOM 1913 O O . VAL A 1 248 ? -21.299 4.963 60.275 1.00 82.81 248 VAL A O 1
ATOM 1916 N N . ALA A 1 249 ? -20.909 4.501 58.113 1.00 81.25 249 ALA A N 1
ATOM 1917 C CA . ALA A 1 249 ? -19.604 3.869 58.319 1.00 81.25 249 ALA A CA 1
ATOM 1918 C C . ALA A 1 249 ? -18.537 4.816 58.907 1.00 81.25 249 ALA A C 1
ATOM 1920 O O . ALA A 1 249 ? -17.553 4.356 59.476 1.00 81.25 249 ALA A O 1
ATOM 1921 N N . ASN A 1 250 ? -18.727 6.133 58.782 1.00 87.00 250 ASN A N 1
ATOM 1922 C CA . ASN A 1 250 ? -17.787 7.159 59.236 1.00 87.00 250 ASN A CA 1
ATOM 1923 C C . ASN A 1 250 ? -18.331 7.966 60.433 1.00 87.00 250 ASN A C 1
ATOM 1925 O O . ASN A 1 250 ? -18.230 9.200 60.471 1.00 87.00 250 ASN A O 1
ATOM 1929 N N . ASP A 1 251 ? -18.918 7.273 61.411 1.00 82.12 251 ASP A N 1
ATOM 1930 C CA . ASP A 1 251 ? -19.434 7.826 62.674 1.00 82.12 251 ASP A CA 1
ATOM 1931 C C . ASP A 1 251 ? -20.465 8.953 62.503 1.00 82.12 251 ASP A C 1
ATOM 1933 O O . ASP A 1 251 ? -20.511 9.895 63.298 1.00 82.12 251 ASP A O 1
ATOM 1937 N N . SER A 1 252 ? -21.277 8.926 61.442 1.00 82.12 252 SER A N 1
ATOM 1938 C CA . SER A 1 252 ? -22.237 10.002 61.154 1.00 82.12 252 SER A CA 1
ATOM 1939 C C . SER A 1 252 ? -21.579 11.389 60.991 1.00 82.12 252 SER A C 1
ATOM 1941 O O . SER A 1 252 ? -22.177 12.432 61.279 1.00 82.12 252 SER A O 1
ATOM 1943 N N . SER A 1 253 ? -20.337 11.437 60.498 1.00 87.94 253 SER A N 1
ATOM 1944 C CA . SER A 1 253 ? -19.641 12.685 60.173 1.00 87.94 253 SER A CA 1
ATOM 1945 C C . SER A 1 253 ? -19.583 12.916 58.667 1.00 87.94 253 SER A C 1
ATOM 1947 O O . SER A 1 253 ? -18.869 12.229 57.937 1.00 87.94 253 SER A O 1
ATOM 1949 N N . ALA A 1 254 ? -20.263 13.966 58.198 1.00 85.81 254 ALA A N 1
ATOM 1950 C CA . ALA A 1 254 ? -20.304 14.317 56.777 1.00 85.81 254 ALA A CA 1
ATOM 1951 C C . ALA A 1 254 ? -18.916 1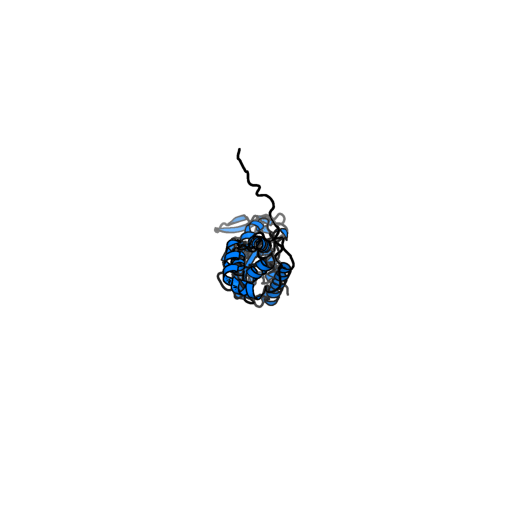4.655 56.204 1.00 85.81 254 ALA A C 1
ATOM 1953 O O . ALA A 1 254 ? -18.654 14.393 55.035 1.00 85.81 254 ALA A O 1
ATOM 1954 N N . ARG A 1 255 ? -18.001 15.193 57.025 1.00 84.56 255 ARG A N 1
ATOM 1955 C CA . ARG A 1 255 ? -16.619 15.496 56.607 1.00 84.56 255 ARG A CA 1
ATOM 1956 C C . ARG A 1 255 ? -15.751 14.244 56.487 1.00 84.56 255 ARG A C 1
ATOM 1958 O O . ARG A 1 255 ? -14.912 14.175 55.595 1.00 84.56 255 ARG A O 1
ATOM 1965 N N . LYS A 1 256 ? -15.940 13.260 57.374 1.00 86.00 256 LYS A N 1
ATOM 1966 C CA . LYS A 1 256 ? -15.228 11.977 57.278 1.00 86.00 256 LYS A CA 1
ATOM 1967 C C . LYS A 1 256 ? -15.739 11.171 56.081 1.00 86.00 256 LYS A C 1
ATOM 1969 O O . LYS A 1 256 ? -14.931 10.701 55.291 1.00 86.00 256 LYS A O 1
ATOM 1974 N N . ALA A 1 257 ? -17.059 11.127 55.892 1.00 85.25 257 ALA A N 1
ATOM 1975 C CA . ALA A 1 257 ? -17.692 10.503 54.732 1.00 85.25 257 ALA A CA 1
ATOM 1976 C C . ALA A 1 257 ? -17.275 11.163 53.406 1.00 85.25 257 ALA A C 1
ATOM 1978 O O . ALA A 1 257 ? -17.011 10.466 52.435 1.00 85.25 257 ALA A O 1
ATOM 1979 N N . GLU A 1 258 ? -17.137 12.495 53.365 1.00 88.06 258 GLU A N 1
ATOM 1980 C CA . GLU A 1 258 ? -16.564 13.202 52.210 1.00 88.06 258 GLU A CA 1
ATOM 1981 C C . GLU A 1 258 ? -15.136 12.726 51.909 1.00 88.06 258 GLU A C 1
ATOM 1983 O O . GLU A 1 258 ? -14.815 12.451 50.756 1.00 88.06 258 GLU A O 1
ATOM 1988 N N . LYS A 1 259 ? -14.274 12.619 52.927 1.00 87.81 259 LYS A N 1
ATOM 1989 C CA . LYS A 1 259 ? -12.885 12.174 52.741 1.00 87.81 259 LYS A CA 1
ATOM 1990 C C . LYS A 1 259 ? -12.816 10.732 52.223 1.00 87.81 259 LYS A C 1
ATOM 1992 O O . LYS A 1 259 ? -12.029 10.455 51.322 1.00 87.81 259 LYS A O 1
ATOM 1997 N N . ASP A 1 260 ? -13.650 9.849 52.763 1.00 83.38 260 ASP A N 1
ATOM 1998 C CA . ASP A 1 260 ? -13.769 8.450 52.342 1.00 83.38 260 ASP A CA 1
ATOM 1999 C C . ASP A 1 260 ? -14.293 8.337 50.899 1.00 83.38 260 ASP A C 1
ATOM 2001 O O . ASP A 1 260 ? -13.651 7.714 50.055 1.00 83.38 260 ASP A O 1
ATOM 2005 N N . LEU A 1 261 ? -15.373 9.042 50.548 1.00 83.50 261 LEU A N 1
ATOM 2006 C CA . LEU A 1 261 ? -15.909 9.054 49.181 1.00 83.50 261 LEU A CA 1
ATOM 2007 C C . LEU A 1 261 ? -14.922 9.662 48.171 1.00 83.50 261 LEU A C 1
ATOM 2009 O O . LEU A 1 261 ? -14.774 9.123 47.074 1.00 83.50 261 LEU A O 1
ATOM 2013 N N . LYS A 1 262 ? -14.170 10.702 48.555 1.00 84.81 262 LYS A N 1
ATOM 2014 C CA . LYS A 1 262 ? -13.078 11.256 47.735 1.00 84.81 262 LYS A CA 1
ATOM 2015 C C . LYS A 1 262 ? -11.943 10.260 47.526 1.00 84.81 262 LYS A C 1
ATOM 2017 O O . LYS A 1 262 ? -11.428 10.170 46.416 1.00 84.81 262 LYS A O 1
ATOM 2022 N N . SER A 1 263 ? -11.581 9.485 48.551 1.00 76.88 263 SER A N 1
ATOM 2023 C CA . SER A 1 263 ? -10.577 8.419 48.413 1.00 76.88 263 SER A CA 1
ATOM 2024 C C . SER A 1 263 ? -11.032 7.292 47.478 1.00 76.88 263 SER A C 1
ATOM 2026 O O . SER A 1 263 ? -10.203 6.666 46.826 1.00 76.88 263 SER A O 1
ATOM 2028 N N . ARG A 1 264 ? -12.350 7.098 47.340 1.00 76.25 264 ARG A N 1
ATOM 2029 C CA . ARG A 1 264 ? -12.986 6.157 46.402 1.00 76.25 264 ARG A CA 1
ATOM 2030 C C . ARG A 1 264 ? -13.252 6.758 45.015 1.00 76.25 264 ARG A C 1
ATOM 2032 O O . ARG A 1 264 ? -13.892 6.118 44.189 1.00 76.25 264 ARG A O 1
ATOM 2039 N N . GLY A 1 265 ? -12.768 7.975 44.751 1.00 73.06 265 GLY A N 1
ATOM 2040 C CA . GLY A 1 265 ? -12.851 8.629 43.442 1.00 73.06 265 GLY A CA 1
ATOM 2041 C C . GLY A 1 265 ? -14.126 9.438 43.189 1.00 73.06 265 GLY A C 1
ATOM 2042 O O . GLY A 1 265 ? -14.320 9.911 42.072 1.00 73.06 265 GLY A O 1
ATOM 2043 N N . PHE A 1 266 ? -14.980 9.642 44.197 1.00 79.25 266 PHE A N 1
ATOM 2044 C CA . PHE A 1 266 ? -16.200 10.441 44.064 1.00 79.25 266 PHE A CA 1
ATOM 2045 C C . PHE A 1 266 ? -15.981 11.898 44.491 1.00 79.25 266 PHE A C 1
ATOM 2047 O O . PHE A 1 266 ? -15.521 12.180 45.600 1.00 79.25 266 PHE A O 1
ATOM 2054 N N . SER A 1 267 ? -16.360 12.850 43.634 1.00 80.00 267 SER A N 1
ATOM 2055 C CA . SER A 1 267 ? -16.276 14.283 43.936 1.00 80.00 267 SER A CA 1
ATOM 2056 C C . SER A 1 267 ? -17.578 14.782 44.568 1.00 80.00 267 SER A C 1
ATOM 2058 O O . SER A 1 267 ? -18.450 15.330 43.899 1.00 80.00 267 SER A O 1
ATOM 2060 N N . ILE A 1 268 ? -17.727 14.590 45.880 1.00 82.12 268 ILE A N 1
ATOM 2061 C CA . ILE A 1 268 ? -18.865 15.109 46.651 1.00 82.12 268 ILE A CA 1
ATOM 2062 C C . ILE A 1 268 ? -18.380 15.971 47.817 1.00 82.12 268 ILE A C 1
ATOM 2064 O O . ILE A 1 268 ? -17.354 15.696 48.433 1.00 82.12 268 ILE A O 1
ATOM 2068 N N . HIS A 1 269 ? -19.119 17.036 48.117 1.00 86.56 269 HIS A N 1
ATOM 2069 C CA . HIS A 1 269 ? -18.832 17.940 49.229 1.00 86.56 269 HIS A CA 1
ATOM 2070 C C . HIS A 1 269 ? -19.685 17.578 50.457 1.00 86.56 269 HIS A C 1
ATOM 2072 O O . HIS A 1 269 ? -20.859 17.225 50.309 1.00 86.56 269 HIS A O 1
ATOM 2078 N N . HIS A 1 270 ? -19.154 17.716 51.679 1.00 80.81 270 HIS A N 1
ATOM 2079 C CA . HIS A 1 270 ? -19.871 17.365 52.917 1.00 80.81 270 HIS A CA 1
ATOM 2080 C C . HIS A 1 270 ? -21.228 18.061 53.067 1.00 80.81 270 HIS A C 1
ATOM 2082 O O . HIS A 1 270 ? -22.133 17.508 53.683 1.00 80.81 270 HIS A O 1
ATOM 2088 N N . SER A 1 271 ? -21.409 19.264 52.510 1.00 84.31 271 SER A N 1
ATOM 2089 C CA . SER A 1 271 ? -22.703 19.959 52.557 1.00 84.31 271 SER A CA 1
ATOM 2090 C C . SER A 1 271 ? -23.798 19.220 51.779 1.00 84.31 271 SER A C 1
ATOM 2092 O O . SER A 1 271 ? -24.947 19.216 52.220 1.00 84.31 271 SER A O 1
ATOM 2094 N N . THR A 1 272 ? -23.457 18.558 50.670 1.00 82.44 272 THR A N 1
ATOM 2095 C CA . THR A 1 272 ? -24.382 17.718 49.898 1.00 82.44 272 THR A CA 1
ATOM 2096 C C . THR A 1 272 ? -24.763 16.481 50.704 1.00 82.44 272 THR A C 1
ATOM 2098 O O . THR A 1 272 ? -25.950 16.199 50.844 1.00 82.44 272 THR A O 1
ATOM 2101 N N . ILE A 1 273 ? -23.782 15.829 51.339 1.00 82.56 273 ILE A N 1
ATOM 2102 C CA . ILE A 1 273 ? -23.995 14.684 52.240 1.00 82.56 273 ILE A CA 1
ATOM 2103 C C . ILE A 1 273 ? -24.935 15.075 53.391 1.00 82.56 273 ILE A C 1
ATOM 2105 O O . ILE A 1 273 ? -25.933 14.403 53.630 1.00 82.56 273 ILE A O 1
ATOM 2109 N N . SER A 1 274 ? -24.690 16.210 54.055 1.00 83.56 274 SER A N 1
ATOM 2110 C CA . SER A 1 274 ? -25.533 16.696 55.156 1.00 83.56 274 SER A CA 1
ATOM 2111 C C . SER A 1 274 ? -26.980 16.970 54.737 1.00 83.56 274 SER A C 1
ATOM 2113 O O . SER A 1 274 ? -27.907 16.678 55.493 1.00 83.56 274 SER A O 1
ATOM 2115 N N . ARG A 1 275 ? -27.209 17.529 53.540 1.00 83.50 275 ARG A N 1
ATOM 2116 C CA . ARG A 1 275 ? -28.572 17.747 53.020 1.00 83.50 275 ARG A CA 1
ATOM 2117 C C . ARG A 1 275 ? -29.290 16.424 52.772 1.00 83.50 275 ARG A C 1
ATOM 2119 O O . ARG A 1 275 ? -30.467 16.301 53.099 1.00 83.50 275 ARG A O 1
ATOM 2126 N N . LEU A 1 276 ? -28.572 15.446 52.232 1.00 82.88 276 LEU A N 1
ATOM 2127 C CA . LEU A 1 276 ? -29.093 14.131 51.876 1.00 82.88 276 LEU A CA 1
ATOM 2128 C C . LEU A 1 276 ? -29.429 13.305 53.127 1.00 82.88 276 LEU A C 1
ATOM 2130 O O . LEU A 1 276 ? -30.533 12.783 53.253 1.00 82.88 276 LEU A O 1
ATOM 2134 N N . VAL A 1 277 ? -28.553 13.323 54.132 1.00 84.12 277 VAL A N 1
ATOM 2135 C CA . VAL A 1 277 ? -28.814 12.749 55.462 1.00 84.12 277 VAL A CA 1
ATOM 2136 C C . VAL A 1 277 ? -30.031 13.400 56.120 1.00 84.12 277 VAL A C 1
ATOM 2138 O O . VAL A 1 277 ? -30.892 12.702 56.649 1.00 84.12 277 VAL A O 1
ATOM 2141 N N . ASN A 1 278 ? -30.157 14.730 56.058 1.00 82.06 278 ASN A N 1
ATOM 2142 C CA . ASN A 1 278 ? -31.322 15.426 56.612 1.00 82.06 278 ASN A CA 1
ATOM 2143 C C . ASN A 1 278 ? -32.624 15.060 55.885 1.00 82.06 278 ASN A C 1
ATOM 2145 O O . ASN A 1 278 ? -33.654 14.890 56.537 1.00 82.06 278 ASN A O 1
ATOM 2149 N N . LYS A 1 279 ? -32.575 14.887 54.559 1.00 81.94 279 LYS A N 1
ATOM 2150 C CA . LYS A 1 279 ? -33.708 14.428 53.741 1.00 81.94 279 LYS A CA 1
ATOM 2151 C C . LYS A 1 279 ? -34.145 13.006 54.124 1.00 81.94 279 LYS A C 1
ATOM 2153 O O . LYS A 1 279 ? -35.341 12.746 54.208 1.00 81.94 279 LYS A O 1
ATOM 2158 N N . HIS A 1 280 ? -33.196 12.121 54.437 1.00 77.94 280 HIS A N 1
ATOM 2159 C CA . HIS A 1 280 ? -33.447 10.716 54.797 1.00 77.94 280 HIS A CA 1
ATOM 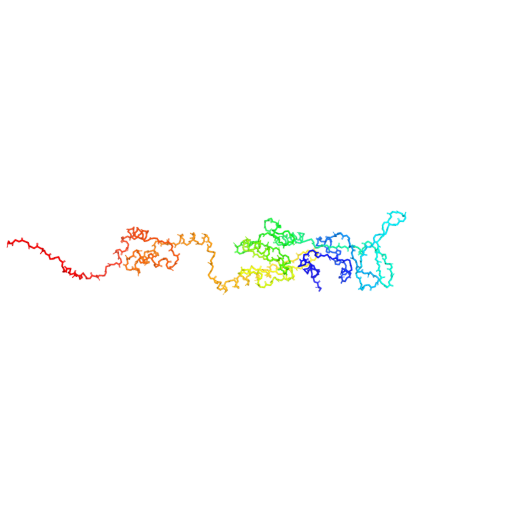2160 C C . HIS A 1 280 ? -33.418 10.443 56.315 1.00 77.94 280 HIS A C 1
ATOM 2162 O O . HIS A 1 280 ? -33.414 9.293 56.752 1.00 77.94 280 HIS A O 1
ATOM 2168 N N . LYS A 1 281 ? -33.476 11.490 57.149 1.00 76.25 281 LYS A N 1
ATOM 2169 C CA . LYS A 1 281 ? -33.328 11.406 58.614 1.00 76.25 281 LYS A CA 1
ATOM 2170 C C . LYS A 1 281 ? -34.317 10.446 59.287 1.00 76.25 281 LYS A C 1
ATOM 2172 O O . LYS A 1 281 ? -33.963 9.801 60.268 1.00 76.25 281 LYS A O 1
ATOM 2177 N N . LYS A 1 282 ? -35.534 10.311 58.744 1.00 67.88 282 LYS A N 1
ATOM 2178 C CA . LYS A 1 282 ? -36.560 9.378 59.253 1.00 67.88 282 LYS A CA 1
ATOM 2179 C C . LYS A 1 282 ? -36.188 7.899 59.054 1.00 67.88 282 LYS A C 1
ATOM 2181 O O . LYS A 1 282 ? -36.570 7.070 59.873 1.00 67.88 282 LYS A O 1
ATOM 2186 N N . LEU A 1 283 ? -35.434 7.579 58.000 1.00 59.97 283 LEU A N 1
ATOM 2187 C CA . LEU A 1 283 ? -34.989 6.214 57.682 1.00 59.97 283 LEU A CA 1
ATOM 2188 C C . LEU A 1 283 ? -33.753 5.806 58.497 1.00 59.97 283 LEU A C 1
ATOM 2190 O O . LEU A 1 283 ? -33.597 4.646 58.845 1.00 59.97 283 LEU A O 1
ATOM 2194 N N . LEU A 1 284 ? -32.899 6.764 58.868 1.00 60.34 284 LEU A N 1
ATOM 2195 C CA . LEU A 1 284 ? -31.734 6.499 59.722 1.00 60.34 284 LEU A CA 1
ATOM 2196 C C . LEU A 1 284 ? -32.109 6.314 61.204 1.00 60.34 284 LEU A C 1
ATOM 2198 O O . LEU A 1 284 ? -31.424 5.604 61.934 1.00 60.34 284 LEU A O 1
ATOM 2202 N N . GLN A 1 285 ? -33.205 6.927 61.664 1.00 58.56 285 GLN A N 1
ATOM 2203 C CA . GLN A 1 285 ? -33.663 6.823 63.059 1.00 58.56 285 GLN A CA 1
ATOM 2204 C C . GLN A 1 285 ? -34.337 5.484 63.394 1.00 58.56 285 GLN A C 1
ATOM 2206 O O . GLN A 1 285 ? -34.393 5.112 64.563 1.00 58.56 285 GLN A O 1
ATOM 2211 N N . THR A 1 286 ? -34.815 4.742 62.395 1.00 52.66 286 THR A N 1
ATOM 2212 C CA . THR A 1 286 ? -35.474 3.440 62.586 1.00 52.66 286 THR A CA 1
ATOM 2213 C C . THR A 1 286 ? -34.487 2.289 62.823 1.00 52.66 286 THR A C 1
ATOM 2215 O O . THR A 1 286 ? -34.896 1.259 63.345 1.00 52.66 286 THR A O 1
ATOM 2218 N N . GLY A 1 287 ? -33.193 2.473 62.526 1.00 48.00 287 GLY A N 1
ATOM 2219 C CA . GLY A 1 287 ? -32.139 1.465 62.725 1.00 48.00 287 GLY A CA 1
ATOM 2220 C C . GLY A 1 287 ? -31.226 1.676 63.942 1.00 48.00 287 GLY A C 1
ATOM 2221 O O . GLY A 1 287 ? -30.301 0.900 64.135 1.00 48.00 287 GLY A O 1
ATOM 2222 N N . SER A 1 288 ? -31.448 2.716 64.756 1.00 43.69 288 SER A N 1
ATOM 2223 C CA . SER A 1 288 ? -30.555 3.105 65.866 1.00 43.69 288 SER A CA 1
ATOM 2224 C C . SER A 1 288 ? -31.290 3.161 67.212 1.00 43.69 288 SER A C 1
ATOM 2226 O O . SER A 1 288 ? -31.194 4.145 67.948 1.00 43.69 288 SER A O 1
ATOM 2228 N N . SER A 1 289 ? -32.038 2.108 67.540 1.00 40.25 289 SER A N 1
ATOM 2229 C CA . SER A 1 289 ? -32.584 1.895 68.888 1.00 40.25 289 SER A CA 1
ATOM 2230 C C . SER A 1 289 ? -31.829 0.783 69.616 1.00 40.25 289 SER A C 1
ATOM 2232 O O . SER A 1 289 ? -32.434 -0.177 70.064 1.00 40.25 289 SER A O 1
ATOM 2234 N N . GLU A 1 290 ? -30.514 0.933 69.771 1.00 35.22 290 GLU A N 1
ATOM 2235 C CA . GLU A 1 290 ? -29.764 0.274 70.844 1.00 35.22 290 GLU A CA 1
ATOM 2236 C C . GLU A 1 290 ? -28.827 1.295 71.507 1.00 35.22 290 GLU A C 1
ATOM 2238 O O . GLU A 1 290 ? -27.837 1.757 70.949 1.00 35.22 290 GLU A O 1
ATOM 2243 N N . SER A 1 291 ? -29.250 1.711 72.703 1.00 39.50 291 SER A N 1
ATOM 2244 C CA . SER A 1 291 ? -28.438 2.100 73.862 1.00 39.50 291 SER A CA 1
ATOM 2245 C C . SER A 1 291 ? -27.087 2.800 73.635 1.00 39.50 291 SER A C 1
ATOM 2247 O O . SER A 1 291 ? -26.053 2.154 73.494 1.00 39.50 291 SER A O 1
ATOM 2249 N N . VAL A 1 292 ? -27.058 4.120 73.852 1.00 37.31 292 VAL A N 1
ATOM 2250 C CA . VAL A 1 292 ? -25.863 4.796 74.386 1.00 37.31 292 VAL A CA 1
ATOM 2251 C C . VAL A 1 292 ? -26.239 5.560 75.651 1.00 37.31 292 VAL A C 1
ATOM 2253 O O . VAL A 1 292 ? -26.964 6.557 75.634 1.00 37.31 292 VAL A O 1
ATOM 2256 N N . VAL A 1 293 ? -25.727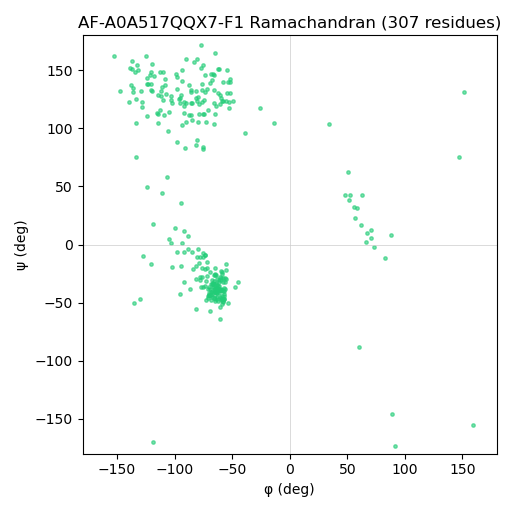 5.044 76.766 1.00 34.03 293 VAL A N 1
ATOM 2257 C CA . VAL A 1 293 ? -25.718 5.654 78.095 1.00 34.03 293 VAL A CA 1
ATOM 2258 C C . VAL A 1 293 ? -24.984 6.996 78.021 1.00 34.03 293 VAL A C 1
ATOM 2260 O O . VAL A 1 293 ? -23.832 7.075 77.602 1.00 34.03 293 VAL A O 1
ATOM 2263 N N . ARG A 1 294 ? -25.659 8.074 78.432 1.00 36.84 294 ARG A N 1
ATOM 2264 C CA . ARG A 1 294 ? -25.054 9.402 78.586 1.00 36.84 294 ARG A CA 1
ATOM 2265 C C . ARG A 1 294 ? -24.150 9.419 79.816 1.00 36.84 294 ARG A C 1
ATOM 2267 O O . ARG A 1 294 ? -24.645 9.566 80.931 1.00 36.84 294 ARG A O 1
ATOM 2274 N N . THR A 1 295 ? -22.839 9.395 79.616 1.00 34.38 295 THR A N 1
ATOM 2275 C CA . THR A 1 295 ? -21.892 9.818 80.655 1.00 34.38 295 THR A CA 1
ATOM 2276 C C . THR A 1 295 ? -21.636 11.316 80.498 1.00 34.38 295 THR A C 1
ATOM 2278 O O . THR A 1 295 ? -20.969 11.759 79.566 1.00 34.38 295 THR A O 1
ATOM 2281 N N . ARG A 1 296 ? -22.219 12.114 81.401 1.00 34.19 296 ARG A N 1
ATOM 2282 C CA . ARG A 1 296 ? -21.905 13.538 81.581 1.00 34.19 296 ARG A CA 1
ATOM 2283 C C . ARG A 1 296 ? -20.460 13.671 82.068 1.00 34.19 296 ARG A C 1
ATOM 2285 O O . ARG A 1 296 ? -20.175 13.326 83.210 1.00 34.19 296 ARG A O 1
ATOM 2292 N N . SER A 1 297 ? -19.574 14.227 81.251 1.00 36.72 297 SER A N 1
ATOM 2293 C CA . SER A 1 297 ? -18.307 14.793 81.714 1.00 36.72 297 SER A CA 1
ATOM 2294 C C . SER A 1 297 ? -18.525 16.257 82.102 1.00 36.72 297 SER A C 1
ATOM 2296 O O . SER A 1 297 ? -18.820 17.123 81.282 1.00 36.72 297 SER A O 1
ATOM 2298 N N . SER A 1 298 ? -18.430 16.512 83.403 1.00 41.16 298 SER A N 1
ATOM 2299 C CA . SER A 1 298 ? -18.442 17.832 84.023 1.00 41.16 298 SER A CA 1
ATOM 2300 C C . SER A 1 298 ? -17.227 18.654 83.581 1.00 41.16 298 SER A C 1
ATOM 2302 O O . SER A 1 298 ? -16.092 18.284 83.886 1.00 41.16 298 SER A O 1
ATOM 2304 N N . GLN A 1 299 ? -17.448 19.795 82.928 1.00 38.62 299 GLN A N 1
ATOM 2305 C CA . GLN A 1 299 ? -16.429 20.837 82.818 1.00 38.62 299 GLN A CA 1
ATOM 2306 C C . GLN A 1 299 ? -16.302 21.555 84.169 1.00 38.62 299 GLN A C 1
ATOM 2308 O O . GLN A 1 299 ? -17.217 22.235 84.624 1.00 38.62 299 GLN A O 1
ATOM 2313 N N . ARG A 1 300 ? -15.152 21.365 84.824 1.00 39.47 300 ARG A N 1
ATOM 2314 C CA . ARG A 1 300 ? -14.650 22.197 85.923 1.00 39.47 300 ARG A CA 1
ATOM 2315 C C . ARG A 1 300 ? -13.767 23.287 85.317 1.00 39.47 300 ARG A C 1
ATOM 2317 O O . ARG A 1 300 ? -12.694 22.952 84.821 1.00 39.47 300 ARG A O 1
ATOM 2324 N N . ARG A 1 301 ? -14.211 24.542 85.420 1.00 39.88 301 ARG A N 1
ATOM 2325 C CA . ARG A 1 301 ? -13.450 25.802 85.598 1.00 39.88 301 ARG A CA 1
ATOM 2326 C C . ARG A 1 301 ? -14.174 26.949 84.890 1.00 39.88 301 ARG A C 1
ATOM 2328 O O . ARG A 1 301 ? -13.718 27.428 83.865 1.00 39.88 301 ARG A O 1
ATOM 2335 N N . ASP A 1 302 ? -15.257 27.393 85.511 1.00 39.91 302 ASP A N 1
ATOM 2336 C CA . ASP A 1 302 ? -15.571 28.816 85.583 1.00 39.91 302 ASP A CA 1
ATOM 2337 C C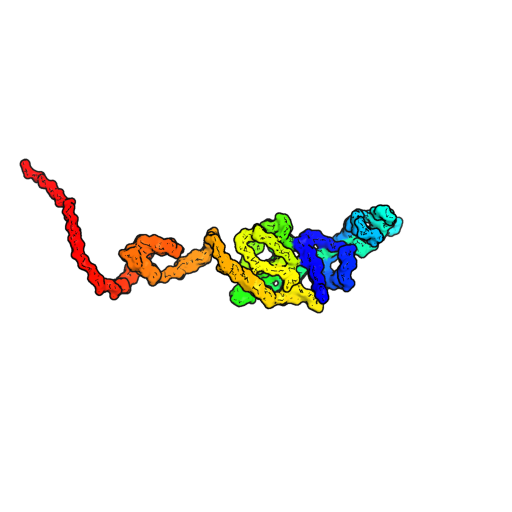 . ASP A 1 302 ? -15.462 29.181 87.065 1.00 39.91 302 ASP A C 1
ATOM 2339 O O . ASP A 1 302 ? -16.279 28.767 87.887 1.00 39.91 302 ASP A O 1
ATOM 2343 N N . THR A 1 303 ? -14.370 29.852 87.426 1.00 46.53 303 THR A N 1
ATOM 2344 C CA . THR A 1 303 ? -14.183 30.443 88.754 1.00 46.53 303 THR A CA 1
ATOM 2345 C C . THR A 1 303 ? -14.726 31.871 88.685 1.00 46.53 303 THR A C 1
ATOM 2347 O O . THR A 1 303 ? -14.231 32.636 87.854 1.00 46.53 303 THR A O 1
ATOM 2350 N N . PRO A 1 304 ? -15.704 32.271 89.514 1.00 51.59 304 PRO A N 1
ATOM 2351 C CA . PRO A 1 304 ? -16.124 33.660 89.585 1.00 51.59 304 PRO A CA 1
ATOM 2352 C C . PRO A 1 304 ? -15.105 34.480 90.381 1.00 51.59 304 PRO A C 1
ATOM 2354 O O . PRO A 1 304 ? -14.606 34.053 91.420 1.00 51.59 304 PRO A O 1
ATOM 2357 N N . ILE A 1 305 ? -14.819 35.677 89.875 1.00 47.03 305 ILE A N 1
ATOM 2358 C CA . ILE A 1 305 ? -14.126 36.747 90.592 1.00 47.03 305 ILE A CA 1
ATOM 2359 C C . ILE A 1 305 ? -15.156 37.404 91.517 1.00 47.03 305 ILE A C 1
ATOM 2361 O O . ILE A 1 305 ? -16.071 38.066 91.032 1.00 47.03 305 ILE A O 1
ATOM 2365 N N . GLU A 1 306 ? -14.997 37.257 92.831 1.00 47.69 306 GLU A N 1
ATOM 2366 C CA . GLU A 1 306 ? -15.647 38.130 93.812 1.00 47.69 306 GLU A CA 1
ATOM 2367 C C . GLU A 1 306 ? -14.681 39.250 94.220 1.00 47.69 306 GLU A C 1
ATOM 2369 O O . GLU A 1 306 ? -13.539 39.011 94.613 1.00 47.69 306 GLU A O 1
ATOM 2374 N N . LYS A 1 307 ? -15.156 40.493 94.095 1.00 46.22 307 LYS A N 1
ATOM 2375 C CA . LYS A 1 307 ? -14.613 41.685 94.755 1.00 46.22 307 LYS A CA 1
ATOM 2376 C C . LYS A 1 307 ? -15.623 42.153 95.800 1.00 46.22 307 LYS A C 1
ATOM 2378 O O . LYS A 1 307 ? -16.796 42.269 95.444 1.00 46.22 307 LYS A O 1
ATOM 2383 N N . ARG A 1 308 ? -15.118 42.496 96.992 1.00 38.91 308 ARG A N 1
ATOM 2384 C CA . ARG A 1 308 ? -15.570 43.470 98.023 1.00 38.91 308 ARG A CA 1
ATOM 2385 C C . ARG A 1 308 ? -15.087 42.943 99.383 1.00 38.91 308 ARG A C 1
ATOM 2387 O O . ARG A 1 308 ? -15.251 41.756 99.629 1.00 38.91 308 ARG A O 1
ATOM 2394 N N . ASP A 1 309 ? -14.449 43.687 100.277 1.00 47.72 309 ASP A N 1
ATOM 2395 C CA . ASP A 1 309 ? -14.106 45.111 100.413 1.00 47.72 309 ASP A CA 1
ATOM 2396 C C . ASP A 1 309 ? -12.683 45.228 100.995 1.00 47.72 309 ASP A C 1
ATOM 2398 O O . ASP A 1 309 ? -12.247 44.265 101.671 1.00 47.72 309 ASP A O 1
#

Mean predicted aligned error: 15.42 Å

Nearest PDB structures (foldseek):
  2x5c-assembly2_B  TM=5.824E-01  e=5.039E-02  Pyrobaculum spherical virus
  2jmw-assembly1_A  TM=3.605E-01  e=7.912E+00  Arabidopsis thaliana

Foldseek 3Di:
DPFLCPVVLVLQQDQPDKAFLVNCVPPPPCSVVLCVVLLQKDKDFWDQWFQQPVPSPDIFGWDWDQDPVRDTWIWGQDPVPGIDTDDPSRRIMIHGPVLSVLQQVLVLLVADDDWDDLDPSAKIFSHWDADPNDIETEMEGHNCQPPCNLVCVCSQVVGDQYAYEHAADDHDPVSDDPQDRQYDHCSVAWGADPSGTHGNVVVVVVSNVVSVVVVVPPPPDDPPPPPPVVVVVLQVPPDLVVLVVLCVVQVNQLVSSCVVVVVVVDNDDSVVSVVSCVVCVVVVVVPPPDDDDDDDDDDPDDDDDDDDD

Organism: NCBI:txid2527994

Sequence (309 aa):
MTDPLSVVWPLLDLPDAVLSSDAAEFWPAGLLQQLVEMGVLCPTTGAERVLCPECRDHVEDVVAISGPSGRTRYAINCPEHLRVVLSSDDLQQWIVDVNHIAAIIASAFQLTGKLAGLAPGRIWRLGRWKYQGQTRDMLLAVGLNQPDASEFRRQITASKRPVVFVPLAEPDADFWVGEPPPLIRLSEVVSLVDNDLDIDTTTIVGLIHDANERAAETPGVLNFVLDQKVRSALDSKLTDDLILQAYVANDSSARKAEKDLKSRGFSIHHSTISRLVNKHKKLLQTGSSESVVRTRSSQRRDTPIEKRD

Secondary structure (DSSP, 8-state):
---GGGGHHHHHHSTT-EEEHHHHHTSPTTHHHHHHHTTSEEE-SPPSEEE-TTT-S-EEEPEEEE-TTS-EEEEEEETTTEEEEEPTTTT-EEEE-HHHHHHHHHHHTT-BS--EEEETTTEEEEEEEEETTEEEEEEEE--TTSTTGGGGHHHHHTSSS-EEEESSPPPPGGGSSSSPPPEEEHHHHEEEETTEEEE-HHHHHHHHHHHHHHHHHS--S--SS--HHHHHHHHTT--HHHHHHHHHHTTT-HHHHHHHHHHTT----HHHHHHHHHHTHHHHGGG--S-------------------

Solvent-accessible surface area (backbone atoms only — not comparable to full-atom values): 18420 Å² total; per-residue (Å²): 131,82,58,80,55,67,74,48,27,63,47,53,44,36,77,90,47,69,47,42,38,74,68,55,66,78,47,66,90,64,49,67,60,51,36,39,77,69,44,43,32,39,80,52,74,64,50,63,56,38,68,37,86,86,79,69,79,52,72,39,60,57,42,80,42,81,39,96,84,74,48,74,44,41,30,33,74,40,94,88,69,44,71,45,75,53,58,76,64,66,26,38,26,28,32,70,32,62,69,52,46,45,50,50,54,24,55,66,68,65,40,43,76,71,67,40,76,77,38,86,95,36,29,31,35,35,20,36,45,79,56,96,94,41,70,29,32,34,30,43,42,40,27,54,72,42,96,66,29,72,78,53,48,60,68,53,71,72,40,59,63,38,36,38,34,23,36,60,66,77,51,59,84,80,70,46,89,72,83,71,63,33,73,42,44,40,71,79,38,48,45,72,50,98,92,38,74,44,65,47,62,65,61,53,52,50,51,45,49,54,41,53,49,56,55,69,70,50,82,66,76,79,74,88,74,73,51,72,65,58,56,56,51,57,71,72,64,73,48,72,67,60,56,51,49,41,21,59,76,37,80,69,29,39,65,52,20,26,53,53,41,43,73,72,72,42,94,62,56,33,70,59,50,48,53,51,50,62,73,45,43,77,66,59,60,74,77,66,86,73,89,79,84,84,77,84,79,81,85,88,83,85,78,83,87,84,87,87,133

pLDDT: mean 82.74, std 17.84, range [33.47, 97.75]

Radius of gyration: 36.14 Å; Cα contacts (8 Å, |Δi|>4): 409; chains: 1; bounding box: 66×67×140 Å